Protein AF-A0A7G6RNU1-F1 (afdb_monomer)

Secondary structure (DSSP, 8-state):
---B--HHHHHHHHHHHHHHHTT--THHHHHHHHHHHEETTEEPTT--HHHHHHHHHHHHHHHT-HHHHHHHHHHHHHHHHHHHSS--SS-HHHHHHHHHHHHHHHHHHHSBPPPHHHIIIIITHHHHHHHSTT-STT-THHHHHHHTT--HHHHHHTS--SBTTB-----HHHHHHHHHHHHHHHTSHHHHHHHHHHHHHHHHHTT--HHHHHHHHHHHHHHHHHHHHHHHS--HHHHHHH-EEEE--TTS--EEE--SSS-EEEEEEESS-EEE--SS--EEEEEESS-EEE--SSS-EEEEEESS-EEE-S-----SS-------S--TTB----

Nearest PDB structures (foldseek):
  1go7-assembly1_P-2  TM=8.826E-01  e=9.638E-02  Dickeya chrysanthemi
  1h71-assembly1_P  TM=8.892E-01  e=4.083E-01  Pseudomonas sp. 'TAC II 18'
  3vi1-assembly2_B  TM=8.883E-01  e=8.404E-01  Pseudomonas aeruginosa

pLDDT: mean 85.74, std 14.26, range [37.41, 98.75]

Solvent-accessible surface area (backbone atoms only — not comparable to full-atom values): 17535 Å² total; per-residue (Å²): 110,72,28,68,59,49,76,69,52,48,52,52,38,53,51,33,45,53,40,24,76,74,74,43,59,48,24,50,35,34,51,48,51,49,61,71,47,30,58,97,86,39,60,35,87,45,44,55,62,48,43,54,52,47,43,57,46,51,22,29,40,50,65,68,38,65,68,66,23,50,33,47,51,41,23,35,51,45,29,40,28,36,51,66,75,42,80,76,89,68,55,68,65,61,44,44,44,50,26,48,48,42,52,49,52,48,29,70,73,67,40,36,59,73,51,60,68,50,42,54,66,60,24,48,35,43,43,20,52,74,71,42,79,60,40,57,50,47,36,59,57,40,62,54,32,16,70,54,49,44,41,62,57,26,38,53,40,28,41,42,36,89,42,98,87,45,50,70,71,39,64,63,52,42,42,48,50,49,50,53,18,48,26,66,36,51,77,29,71,70,44,49,54,49,49,54,50,49,52,50,52,53,36,51,76,66,71,43,65,52,69,54,24,49,50,30,45,52,48,53,52,50,44,49,28,49,28,38,28,66,77,70,72,41,45,54,73,61,46,74,73,61,36,46,83,48,73,41,25,49,67,40,64,33,81,46,76,50,58,66,86,50,29,37,37,36,38,27,27,21,32,54,20,36,38,36,40,19,48,27,50,20,34,40,33,35,32,39,32,50,22,41,39,29,32,20,23,73,68,38,41,43,35,44,50,53,62,75,54,46,80,41,60,49,63,86,66,64,97,69,94,78,57,80,82,61,79,82,65,87,69,84,51,62,55,74,78,123

Sequence (338 aa):
MAYQFTGSELSALQNAYNNAVAGGSWATVYSTISASISTNGQPEAGVDQAVLSWVNGAQQVNAGVGDFSHFIRQYSTAQYVLRFGEASQTSLQVVSDAVARRVADDILSTGELPSLAVIGSRDAGETIALYFNNDKGGWSGNSLFMFLGDDSFFRDSILHTTDANDPAAGDPYDFWTFVGSSMYALGGIEDLIDLAKQVYQTMAANGVGVLGTFTTVFKAMWDSDAMLHQAYGLYTPSILSSYQLDLGTQNHNDEINLDNDHQWLSSGGKGDDTIIGGSRGDIVDGGLGTDVLQGGGETDVVVGNAGDDVLVGGRLININRNTSIDMTTNHAEWNDGA

Radius of gyration: 22.87 Å; Cα contacts (8 Å, |Δi|>4): 643; chains: 1; bounding box: 53×38×71 Å

Organism: Rhizobium leguminosarum bv. viciae (NCBI:txid387)

Foldseek 3Di:
DFDFADPVLLVCLVVQLVCVVVVDQLLSNLVSVLVRQDDPLAGDPRDDNLLSVVSVLLSCLSVCHDLSVLLQVQLLQLLLCQAPVDGDPDDVNVLSSQLSNFQSVVCSVPSGRDDPVCSVVPRNCSCCVVRVVNQLLSGPCCPVVLLSLDNPSVQCRQQVDPDPPPLEDDQNQSVLSNQVSSCRSQVHPVSVVVVVVVSLVVCVVRVNPSVSSVVSVVSSQVSNQVHCCNQQVDGPVCDRVAADEDEAHQDEAEEAADEQPGAYEYENHAYAYEHAAYAEAHEAHDTHEAYEYERAHDHYQHEDHDDNYHYQYYHDDDPPPDDDRPPPDPCPRYDPPD

InterPro domains:
  IPR001343 RTX calcium-binding nonapeptide repeat [PF00353] (285-315)
  IPR011049 Serralysin-like metalloprotease, C-terminal [G3DSA:2.150.10.10] (171-336)
  IPR011049 Serralysin-like metalloprotease, C-terminal [SSF51120] (247-326)

Structure (mmCIF, N/CA/C/O backbone):
data_AF-A0A7G6RNU1-F1
#
_entry.id   AF-A0A7G6RNU1-F1
#
loop_
_atom_site.group_PDB
_atom_site.id
_atom_site.type_symbol
_atom_site.label_atom_id
_atom_site.label_alt_id
_atom_site.label_comp_id
_atom_site.label_asym_id
_atom_site.label_entity_id
_atom_site.label_seq_id
_atom_site.pdbx_PDB_ins_code
_atom_site.Cartn_x
_atom_site.Cartn_y
_atom_site.Cartn_z
_atom_site.occupancy
_atom_site.B_iso_or_equiv
_atom_site.auth_seq_id
_atom_site.auth_comp_id
_atom_site.auth_asym_id
_atom_site.auth_atom_id
_atom_site.pdbx_PDB_model_num
ATOM 1 N N . MET A 1 1 ? -11.709 -17.049 21.816 1.00 66.56 1 MET A N 1
ATOM 2 C CA . MET A 1 1 ? -13.071 -16.541 21.547 1.00 66.56 1 MET A CA 1
ATOM 3 C C . MET A 1 1 ? -12.934 -15.055 21.303 1.00 66.56 1 MET A C 1
ATOM 5 O O . MET A 1 1 ? -12.145 -14.450 22.020 1.00 66.56 1 MET A O 1
ATOM 9 N N . ALA A 1 2 ? -13.603 -14.521 20.280 1.00 87.31 2 ALA A N 1
ATOM 10 C CA . ALA A 1 2 ? -13.569 -13.092 19.981 1.00 87.31 2 ALA A CA 1
ATOM 11 C C . ALA A 1 2 ? -14.182 -12.290 21.137 1.00 87.31 2 ALA A C 1
ATOM 13 O O . ALA A 1 2 ? -15.105 -12.776 21.801 1.00 87.31 2 ALA A O 1
ATOM 14 N N . TYR A 1 3 ? -13.645 -11.099 21.391 1.00 96.56 3 TYR A N 1
ATOM 15 C CA . TYR A 1 3 ? -14.177 -10.181 22.391 1.00 96.56 3 TYR A CA 1
ATOM 16 C C . TYR A 1 3 ? -15.619 -9.779 22.049 1.00 96.56 3 TYR A C 1
ATOM 18 O O . TYR A 1 3 ? -15.933 -9.481 20.896 1.00 96.56 3 TYR A O 1
ATOM 26 N N . GLN A 1 4 ? -16.478 -9.780 23.067 1.00 97.56 4 GLN A N 1
ATOM 27 C CA . GLN A 1 4 ? -17.902 -9.467 22.967 1.00 97.56 4 GLN A CA 1
ATOM 28 C C . GLN A 1 4 ? -18.177 -8.173 23.716 1.00 97.56 4 GLN A C 1
ATOM 30 O O . GLN A 1 4 ? -17.900 -8.088 24.914 1.00 97.56 4 GLN A O 1
ATOM 35 N N . PHE A 1 5 ? -18.759 -7.198 23.031 1.00 98.19 5 PHE A N 1
ATOM 36 C CA . PHE A 1 5 ? -19.118 -5.931 23.645 1.00 98.19 5 PHE A CA 1
ATOM 37 C C . PHE A 1 5 ? -20.352 -6.101 24.533 1.00 98.19 5 PHE A C 1
ATOM 39 O O . PHE A 1 5 ? -21.373 -6.680 24.151 1.00 98.19 5 PHE A O 1
ATOM 46 N N . THR A 1 6 ? -20.283 -5.555 25.739 1.00 98.25 6 THR A N 1
ATOM 47 C CA . THR A 1 6 ? -21.426 -5.463 26.645 1.00 98.25 6 THR A CA 1
ATOM 48 C C . THR A 1 6 ? -22.465 -4.471 26.116 1.00 98.25 6 THR A C 1
ATOM 50 O O . THR A 1 6 ? -22.164 -3.559 25.345 1.00 98.25 6 THR A O 1
ATOM 53 N N . GLY A 1 7 ? -23.708 -4.572 26.599 1.00 98.25 7 GLY A N 1
ATOM 54 C CA . GLY A 1 7 ? -24.762 -3.620 26.225 1.00 98.25 7 GLY A CA 1
ATOM 55 C C . GLY A 1 7 ? -24.420 -2.158 26.559 1.00 98.25 7 GLY A C 1
ATOM 56 O O . GLY A 1 7 ? -24.823 -1.249 25.833 1.00 98.25 7 GLY A O 1
ATOM 57 N N . SER A 1 8 ? -23.647 -1.918 27.625 1.00 98.38 8 SER A N 1
ATOM 58 C CA . SER A 1 8 ? -23.142 -0.584 27.969 1.00 98.38 8 SER A CA 1
ATOM 59 C C . SER A 1 8 ? -22.093 -0.077 26.985 1.00 98.38 8 SER A C 1
ATOM 61 O O . SER A 1 8 ? -22.137 1.094 26.614 1.00 98.38 8 SER A O 1
ATOM 63 N N . GLU A 1 9 ? -21.183 -0.940 26.536 1.00 98.56 9 GLU A N 1
ATOM 64 C CA . GLU A 1 9 ? -20.136 -0.564 25.582 1.00 98.56 9 GLU A CA 1
ATOM 65 C C . GLU A 1 9 ? -20.720 -0.318 24.192 1.00 98.56 9 GLU A C 1
ATOM 67 O O . GLU A 1 9 ? -20.414 0.702 23.581 1.00 98.56 9 GLU A O 1
ATOM 72 N N . LEU A 1 10 ? -21.660 -1.156 23.739 1.00 98.75 10 LEU A N 1
ATOM 73 C CA . LEU A 1 10 ? -22.400 -0.921 22.495 1.00 98.75 10 LEU A CA 1
ATOM 74 C C . LEU A 1 10 ? -23.191 0.390 22.541 1.00 98.75 10 LEU A C 1
ATOM 76 O O . LEU A 1 10 ? -23.212 1.138 21.568 1.00 98.75 10 LEU A O 1
ATOM 80 N N . SER A 1 11 ? -23.800 0.718 23.685 1.00 98.69 11 SER A N 1
ATOM 81 C CA . SER A 1 11 ? -24.499 1.999 23.855 1.00 98.69 11 SER A CA 1
ATOM 82 C C . SER A 1 11 ? -23.537 3.191 23.794 1.00 98.69 11 SER A C 1
ATOM 84 O O . SER A 1 11 ? -23.863 4.220 23.200 1.00 98.69 11 SER A O 1
ATOM 86 N N . ALA A 1 12 ? -22.346 3.071 24.389 1.00 98.69 12 ALA A N 1
ATOM 87 C CA . ALA A 1 12 ? -21.311 4.099 24.314 1.00 98.69 12 ALA A CA 1
ATOM 88 C C . ALA A 1 12 ? -20.805 4.280 22.874 1.00 98.69 12 ALA A C 1
ATOM 90 O O . ALA A 1 12 ? -20.748 5.412 22.387 1.00 98.69 12 ALA A O 1
ATOM 91 N N . LEU A 1 13 ? -20.532 3.176 22.173 1.00 98.75 13 LEU A N 1
ATOM 92 C CA . LEU A 1 13 ? -20.125 3.182 20.771 1.00 98.75 13 LEU A CA 1
ATOM 93 C C . LEU A 1 13 ? -21.197 3.808 19.875 1.00 98.75 13 LEU A C 1
ATOM 95 O O . LEU A 1 13 ? -20.881 4.676 19.067 1.00 98.75 13 LEU A O 1
ATOM 99 N N . GLN A 1 14 ? -22.470 3.452 20.063 1.00 98.75 14 GLN A N 1
ATOM 100 C CA . GLN A 1 14 ? -23.580 4.026 19.300 1.00 98.75 14 GLN A CA 1
ATOM 101 C C . GLN A 1 14 ? -23.690 5.543 19.505 1.00 98.75 14 GLN A C 1
ATOM 103 O O . GLN A 1 14 ? -23.971 6.283 18.561 1.00 98.75 14 GLN A O 1
ATOM 108 N N . ASN A 1 15 ? -23.451 6.033 20.723 1.00 98.62 15 ASN A N 1
ATOM 109 C CA . ASN A 1 15 ? -23.444 7.468 21.001 1.00 98.62 15 ASN A CA 1
ATOM 110 C C . ASN A 1 15 ? -22.274 8.179 20.308 1.00 98.62 15 ASN A C 1
ATOM 112 O O . ASN A 1 15 ? -22.482 9.238 19.710 1.00 98.62 15 ASN A O 1
ATOM 116 N N . ALA A 1 16 ? -21.070 7.601 20.353 1.00 98.69 16 ALA A N 1
ATOM 117 C CA . ALA A 1 16 ? -19.903 8.132 19.650 1.00 98.69 16 ALA A C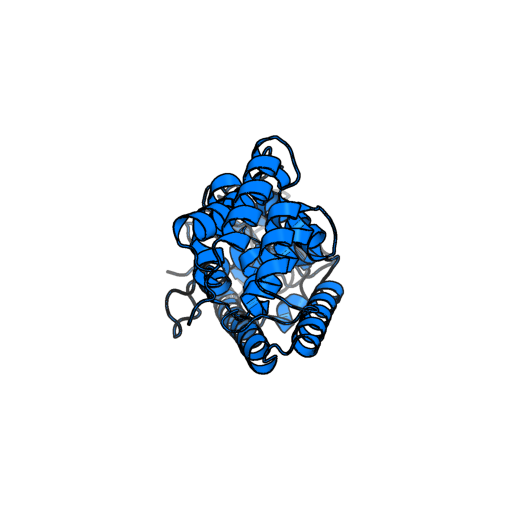A 1
ATOM 118 C C . ALA A 1 16 ? -20.126 8.153 18.129 1.00 98.69 16 ALA A C 1
ATOM 120 O O . ALA A 1 16 ? -19.873 9.169 17.484 1.00 98.69 16 ALA A O 1
ATOM 121 N N . TYR A 1 17 ? -20.687 7.075 17.577 1.00 98.69 17 TYR A N 1
ATOM 122 C CA . TYR A 1 17 ? -21.073 6.965 16.173 1.00 98.69 17 TYR A CA 1
ATOM 123 C C . TYR A 1 17 ? -22.058 8.066 15.766 1.00 98.69 17 TYR A C 1
ATOM 125 O O . TYR A 1 17 ? -21.815 8.811 14.819 1.00 98.69 17 TYR A O 1
ATOM 133 N N . ASN A 1 18 ? -23.150 8.229 16.520 1.00 98.62 18 ASN A N 1
ATOM 134 C CA . ASN A 1 18 ? -24.167 9.244 16.236 1.00 98.62 18 ASN A CA 1
ATOM 135 C C . ASN A 1 18 ? -23.588 10.665 16.298 1.00 98.62 18 ASN A C 1
ATOM 137 O O . ASN A 1 18 ? -23.965 11.522 15.499 1.00 98.62 18 ASN A O 1
ATOM 141 N N . ASN A 1 19 ? -22.664 10.919 17.229 1.00 98.44 19 ASN A N 1
ATOM 142 C CA . ASN A 1 19 ? -21.959 12.193 17.314 1.00 98.44 19 ASN A CA 1
ATOM 143 C C . ASN A 1 19 ? -21.075 12.435 16.081 1.00 98.44 19 ASN A C 1
ATOM 145 O O . ASN A 1 19 ? -21.133 13.520 15.506 1.00 98.44 19 ASN A O 1
ATOM 149 N N . ALA A 1 20 ? -20.317 11.428 15.641 1.00 98.19 20 ALA A N 1
ATOM 150 C CA . ALA A 1 20 ? -19.457 11.524 14.464 1.00 98.19 20 ALA A CA 1
ATOM 151 C C . ALA A 1 20 ? -20.262 11.766 13.175 1.00 98.19 20 ALA A C 1
ATOM 153 O O . ALA A 1 20 ? -19.942 12.663 12.396 1.00 98.19 20 ALA A O 1
ATOM 154 N N . VAL A 1 21 ? -21.387 11.064 12.996 1.00 97.94 21 VAL A N 1
ATOM 155 C CA . VAL A 1 21 ? -22.325 11.303 11.881 1.00 97.94 21 VAL A CA 1
ATOM 156 C C . VAL A 1 21 ? -22.889 12.729 11.899 1.00 97.94 21 VAL A C 1
ATOM 158 O O . VAL A 1 21 ? -23.116 13.314 10.841 1.00 97.94 21 VAL A O 1
ATOM 161 N N . ALA A 1 22 ? -23.070 13.325 13.080 1.00 97.75 22 ALA A N 1
ATOM 162 C CA . ALA A 1 22 ? -23.522 14.707 13.241 1.00 97.75 22 ALA A CA 1
ATOM 163 C C . ALA A 1 22 ? -22.409 15.766 13.062 1.00 97.75 22 ALA A C 1
ATOM 165 O O . ALA A 1 22 ? -22.633 16.940 13.364 1.00 97.75 22 ALA A O 1
ATOM 166 N N . GLY A 1 23 ? -21.223 15.380 12.577 1.00 95.44 23 GLY A N 1
ATOM 167 C CA . GLY A 1 23 ? -20.076 16.271 12.360 1.00 95.44 23 GLY A CA 1
ATOM 168 C C . GLY A 1 23 ? -19.044 16.268 13.492 1.00 95.44 23 GLY A C 1
ATOM 169 O O . GLY A 1 23 ? -18.140 17.102 13.499 1.00 95.44 23 GLY A O 1
ATOM 170 N N . GLY A 1 24 ? -19.174 15.357 14.458 1.00 95.38 24 GLY A N 1
ATOM 171 C CA . GLY A 1 24 ? -18.142 15.072 15.450 1.00 95.38 24 GLY A CA 1
ATOM 172 C C . GLY A 1 24 ? -16.943 14.315 14.870 1.00 95.38 24 GLY A C 1
ATOM 173 O O . GLY A 1 24 ? -16.943 13.883 13.721 1.00 95.38 24 GLY A O 1
ATOM 174 N N . SER A 1 25 ? -15.902 14.130 15.685 1.00 95.81 25 SER A N 1
ATOM 175 C CA . SER A 1 25 ? -14.688 13.424 15.258 1.00 95.81 25 SER A CA 1
ATOM 176 C C . SER A 1 25 ? -14.874 11.906 15.265 1.00 95.81 25 SER A C 1
ATOM 178 O O . SER A 1 25 ? -15.203 11.325 16.303 1.00 95.81 25 SER A O 1
ATOM 180 N N . TRP A 1 26 ? -14.545 11.260 14.146 1.00 97.62 26 TRP A N 1
ATOM 181 C CA . TRP A 1 26 ? -14.470 9.801 14.030 1.00 97.62 26 TRP A CA 1
ATOM 182 C C . TRP A 1 26 ? -13.330 9.187 14.861 1.00 97.62 26 TRP A C 1
ATOM 184 O O . TRP A 1 26 ? -13.412 8.024 15.249 1.00 97.62 26 TRP A O 1
ATOM 194 N N . ALA A 1 27 ? -12.332 9.972 15.284 1.00 97.31 27 ALA A N 1
ATOM 195 C CA . ALA A 1 27 ? -11.338 9.507 16.256 1.00 97.31 27 ALA A CA 1
ATOM 196 C C . ALA A 1 27 ? -11.973 9.146 17.614 1.00 97.31 27 ALA A C 1
ATOM 198 O O . ALA A 1 27 ? -11.474 8.263 18.310 1.00 97.31 27 ALA A O 1
ATOM 199 N N . THR A 1 28 ? -13.095 9.780 17.980 1.00 97.88 28 THR A N 1
ATOM 200 C CA . THR A 1 28 ? -13.846 9.457 19.207 1.00 97.88 28 THR A CA 1
ATOM 201 C C . THR A 1 28 ? -14.487 8.071 19.138 1.00 97.88 28 THR A C 1
ATOM 203 O O . THR A 1 28 ? -14.650 7.410 20.161 1.00 97.88 28 THR A O 1
ATOM 206 N N . VAL A 1 29 ? -14.839 7.604 17.937 1.00 98.62 29 VAL A N 1
ATOM 207 C CA . VAL A 1 29 ? -15.362 6.247 17.731 1.00 98.62 29 VAL A CA 1
ATOM 208 C C . VAL A 1 29 ? -14.278 5.231 18.082 1.00 98.62 29 VAL A C 1
ATOM 210 O O . VAL A 1 29 ? -14.503 4.366 18.925 1.00 98.62 29 VAL A O 1
ATOM 213 N N . TYR A 1 30 ? -13.067 5.400 17.544 1.00 98.06 30 TYR A N 1
ATOM 214 C CA . TYR A 1 30 ? -11.946 4.522 17.878 1.00 98.06 30 TYR A CA 1
ATOM 215 C C . TYR A 1 30 ? -11.506 4.613 19.335 1.00 98.06 30 TYR A C 1
ATOM 217 O O . TYR A 1 30 ? -11.231 3.578 19.934 1.00 98.06 30 TYR A O 1
ATOM 225 N N . SER A 1 31 ? -11.474 5.806 19.935 1.00 97.44 31 SER A N 1
ATOM 226 C CA . SER A 1 31 ? -11.126 5.916 21.356 1.00 97.44 31 SER A CA 1
ATOM 227 C C . SER A 1 31 ? -12.167 5.241 22.255 1.00 97.44 31 SER A C 1
ATOM 229 O O . SER A 1 31 ? -11.801 4.654 23.270 1.00 97.44 31 SER A O 1
ATOM 231 N N . THR A 1 32 ? -13.445 5.255 21.857 1.00 98.50 32 THR A N 1
ATOM 232 C CA . THR A 1 32 ? -14.517 4.519 22.545 1.00 98.50 32 THR A CA 1
ATOM 233 C C . THR A 1 32 ? -14.317 3.011 22.420 1.00 98.50 32 THR A C 1
ATOM 235 O O . THR A 1 32 ? -14.396 2.315 23.426 1.00 98.50 32 THR A O 1
ATOM 238 N N . ILE A 1 33 ? -13.989 2.511 21.222 1.00 98.38 33 ILE A N 1
ATOM 239 C CA . ILE A 1 33 ? -13.662 1.092 21.004 1.00 98.38 33 ILE A CA 1
ATOM 240 C C . ILE A 1 33 ? -12.453 0.695 21.858 1.00 98.38 33 ILE A C 1
ATOM 242 O O . ILE A 1 33 ? -12.543 -0.252 22.634 1.00 98.38 33 ILE A O 1
ATOM 246 N N . SER A 1 34 ? -11.349 1.441 21.758 1.00 97.31 34 SER A N 1
ATOM 247 C CA . SER A 1 34 ? -10.094 1.187 22.479 1.00 97.31 34 SER A CA 1
ATOM 248 C C . SER A 1 34 ? -10.296 1.134 23.997 1.00 97.31 34 SER A C 1
ATOM 250 O O . SER A 1 34 ? -9.749 0.254 24.663 1.00 97.31 34 SER A O 1
ATOM 252 N N . ALA A 1 35 ? -11.145 2.014 24.540 1.00 97.62 35 ALA A N 1
ATOM 253 C CA . ALA A 1 35 ? -11.491 2.033 25.959 1.00 97.62 35 ALA A CA 1
ATOM 254 C C . ALA A 1 35 ? -12.296 0.806 26.425 1.00 97.62 35 ALA A C 1
ATOM 256 O O . ALA A 1 35 ? -12.253 0.485 27.609 1.00 97.62 35 ALA A O 1
ATOM 257 N N . SER A 1 36 ? -13.026 0.129 25.533 1.00 97.94 36 SER A N 1
ATOM 258 C CA . SER A 1 36 ? -13.708 -1.138 25.844 1.00 97.94 36 SER A CA 1
ATOM 259 C C . SER A 1 36 ? -12.756 -2.330 25.782 1.00 97.94 36 SER A C 1
ATOM 261 O O . SER A 1 36 ? -12.820 -3.229 26.614 1.00 97.94 36 SER A O 1
ATOM 263 N N . ILE A 1 37 ? -11.857 -2.340 24.797 1.00 97.25 37 ILE A N 1
ATOM 264 C CA . ILE A 1 37 ? -11.024 -3.510 24.491 1.00 97.25 37 ILE A CA 1
ATOM 265 C C . ILE A 1 37 ? -9.650 -3.484 25.172 1.00 97.25 37 ILE A C 1
ATOM 267 O O . ILE A 1 37 ? -8.826 -4.365 24.915 1.00 97.25 37 ILE A O 1
ATOM 271 N N . SER A 1 38 ? -9.367 -2.483 26.009 1.00 96.00 38 SER A N 1
ATOM 272 C CA . SER A 1 38 ? -8.090 -2.389 26.713 1.00 96.00 38 SER A CA 1
ATOM 273 C C . SER A 1 38 ? -8.173 -1.723 28.086 1.00 96.00 38 SER A C 1
ATOM 275 O O . SER A 1 38 ? -8.938 -0.786 28.306 1.00 96.00 38 SER A O 1
ATOM 277 N N . THR A 1 39 ? -7.283 -2.149 28.984 1.00 94.31 39 THR A N 1
ATOM 278 C CA . THR A 1 39 ? -7.032 -1.522 30.286 1.00 94.31 39 THR A CA 1
ATOM 279 C C . THR A 1 39 ? -5.541 -1.230 30.428 1.00 94.31 39 THR A C 1
ATOM 281 O O . THR A 1 39 ? -4.702 -2.116 30.285 1.00 94.31 39 THR A O 1
ATOM 284 N N . ASN A 1 40 ? -5.182 0.024 30.729 1.00 87.69 40 ASN A N 1
ATOM 285 C CA . ASN A 1 40 ? -3.785 0.484 30.831 1.00 87.69 40 ASN A CA 1
ATOM 286 C C . ASN A 1 40 ? -2.933 0.147 29.586 1.00 87.69 40 ASN A C 1
ATOM 288 O O . ASN A 1 40 ? -1.751 -0.176 29.701 1.00 87.69 40 ASN A O 1
ATOM 292 N N . GLY A 1 41 ? -3.548 0.193 28.399 1.00 82.38 41 GLY A N 1
ATOM 293 C CA . GLY A 1 41 ? -2.899 -0.133 27.125 1.00 82.38 41 GLY A CA 1
ATOM 294 C C . GLY A 1 41 ? -2.704 -1.630 26.867 1.00 82.38 41 GLY A C 1
ATOM 295 O O . GLY A 1 41 ? -2.136 -1.986 25.840 1.00 82.38 41 GLY A O 1
ATOM 296 N N . GLN A 1 42 ? -3.168 -2.499 27.768 1.00 87.38 42 GLN A N 1
ATOM 297 C CA . GLN A 1 42 ? -3.138 -3.949 27.598 1.00 87.38 42 GLN A CA 1
ATOM 298 C C . GLN A 1 42 ? -4.506 -4.464 27.131 1.00 87.38 42 GLN A C 1
ATOM 300 O O . GLN A 1 42 ? -5.525 -3.942 27.585 1.00 87.38 42 GLN A O 1
ATOM 305 N N . PRO A 1 43 ? -4.545 -5.471 26.246 1.00 92.31 43 PRO A N 1
ATOM 306 C CA . PRO A 1 43 ? -5.773 -5.983 25.660 1.00 92.31 43 PRO A CA 1
ATOM 307 C C . PRO A 1 43 ? -6.591 -6.730 26.711 1.00 92.31 43 PRO A C 1
ATOM 309 O O . PRO A 1 43 ? -6.052 -7.477 27.532 1.00 92.31 43 PRO A O 1
ATOM 312 N N . GLU A 1 44 ? -7.905 -6.545 26.665 1.00 95.12 44 GLU A N 1
ATOM 313 C CA . GLU A 1 44 ? -8.838 -7.340 27.459 1.00 95.12 44 GLU A CA 1
ATOM 314 C C . GLU A 1 44 ? -8.851 -8.810 27.009 1.00 95.12 44 GLU A C 1
ATOM 316 O O . GLU A 1 44 ? -8.402 -9.180 25.919 1.00 95.12 44 GLU A O 1
ATOM 321 N N . ALA A 1 45 ? -9.398 -9.691 27.848 1.00 92.94 45 ALA A N 1
ATOM 322 C CA . ALA A 1 45 ? -9.505 -11.106 27.509 1.00 92.94 45 ALA A CA 1
ATOM 323 C C . ALA A 1 45 ? -10.314 -11.318 26.212 1.00 92.94 45 ALA A C 1
ATOM 325 O O . ALA A 1 45 ? -11.470 -10.912 26.111 1.00 92.94 45 ALA A O 1
ATOM 326 N N . GLY A 1 46 ? -9.719 -12.007 25.232 1.00 91.31 46 GLY A N 1
ATOM 327 C CA . GLY A 1 46 ? -10.343 -12.252 23.924 1.00 91.31 46 GLY A CA 1
ATOM 328 C C . GLY A 1 46 ? -10.068 -11.175 22.870 1.00 91.31 46 GLY A C 1
ATOM 329 O O . GLY A 1 46 ? -10.545 -11.311 21.743 1.00 91.31 46 GLY A O 1
ATOM 330 N N . VAL A 1 47 ? -9.287 -10.145 23.207 1.00 94.50 47 VAL A N 1
ATOM 331 C CA . VAL A 1 47 ? -8.803 -9.124 22.271 1.00 94.50 47 VAL A CA 1
ATOM 332 C C . VAL A 1 47 ? -7.426 -9.529 21.756 1.00 94.50 47 VAL A C 1
ATOM 334 O O . VAL A 1 47 ? -6.510 -9.798 22.533 1.00 94.50 47 VAL A O 1
ATOM 337 N N . ASP A 1 48 ? -7.277 -9.573 20.436 1.00 91.12 48 ASP A N 1
ATOM 338 C CA . ASP A 1 48 ? -5.973 -9.753 19.805 1.00 91.12 48 ASP A CA 1
ATOM 339 C C . ASP A 1 48 ? -5.156 -8.451 19.906 1.00 91.12 48 ASP A C 1
ATOM 341 O O . ASP A 1 48 ? -5.652 -7.362 19.599 1.00 91.12 48 ASP A O 1
ATOM 345 N N . GLN A 1 49 ? -3.894 -8.549 20.329 1.00 87.88 49 GLN A N 1
ATOM 346 C CA . GLN A 1 49 ? -3.001 -7.396 20.469 1.00 87.88 49 GLN A CA 1
ATOM 347 C C . GLN A 1 49 ? -2.766 -6.661 19.137 1.00 87.88 49 GLN A C 1
ATOM 349 O O . GLN A 1 49 ? -2.606 -5.436 19.135 1.00 87.88 49 GLN A O 1
ATOM 354 N N . ALA A 1 50 ? -2.748 -7.370 18.007 1.00 88.31 50 ALA A N 1
ATOM 355 C CA . ALA A 1 50 ? -2.623 -6.767 16.684 1.00 88.31 50 ALA A CA 1
ATOM 356 C C . ALA A 1 50 ? -3.864 -5.929 16.344 1.00 88.31 50 ALA A C 1
ATOM 358 O O . ALA A 1 50 ? -3.733 -4.816 15.837 1.00 88.31 50 ALA A O 1
ATOM 359 N N . VAL A 1 51 ? -5.059 -6.401 16.716 1.00 93.38 51 VAL A N 1
ATOM 360 C CA . VAL A 1 51 ? -6.314 -5.650 16.540 1.00 93.38 51 VAL A CA 1
ATOM 361 C C . VAL A 1 51 ? -6.334 -4.400 17.421 1.00 93.38 51 VAL A C 1
ATOM 363 O O . VAL A 1 51 ? -6.651 -3.318 16.929 1.00 93.38 51 VAL A O 1
ATOM 366 N N . LEU A 1 52 ? -5.925 -4.497 18.692 1.00 92.69 52 LEU A N 1
ATOM 367 C CA . LEU A 1 52 ? -5.793 -3.320 19.564 1.00 92.69 52 LEU A CA 1
ATOM 368 C C . LEU A 1 52 ? -4.797 -2.297 18.992 1.00 92.69 52 LEU A C 1
ATOM 370 O O . LEU A 1 52 ? -5.078 -1.098 18.955 1.00 92.69 52 LEU A O 1
ATOM 374 N N . SER A 1 53 ? -3.641 -2.768 18.519 1.00 89.62 53 SER A N 1
ATOM 375 C CA . SER A 1 53 ? -2.620 -1.918 17.891 1.00 89.62 53 SER A CA 1
ATOM 376 C C . SER A 1 53 ? -3.169 -1.209 16.654 1.00 89.62 53 SER A C 1
ATOM 378 O O . SER A 1 53 ? -2.969 -0.003 16.498 1.00 89.62 53 SER A O 1
ATOM 380 N N . TRP A 1 54 ? -3.922 -1.929 15.819 1.00 93.06 54 TRP A N 1
ATOM 381 C CA . TRP A 1 54 ? -4.581 -1.363 14.648 1.00 93.06 54 TRP A CA 1
ATOM 382 C C . TRP A 1 54 ? -5.603 -0.287 15.031 1.00 93.06 54 TRP A C 1
ATOM 384 O O . TRP A 1 54 ? -5.536 0.816 14.495 1.00 93.06 54 TRP A O 1
ATOM 394 N N . VAL A 1 55 ? -6.487 -0.547 16.005 1.00 95.50 55 VAL A N 1
ATOM 395 C CA . VAL A 1 55 ? -7.495 0.423 16.486 1.00 95.50 55 VAL A CA 1
ATOM 396 C C . VAL A 1 55 ? -6.830 1.710 16.985 1.00 95.50 55 VAL A C 1
ATOM 398 O O . VAL A 1 55 ? -7.259 2.812 16.639 1.00 95.50 55 VAL A O 1
ATOM 401 N N . ASN A 1 56 ? -5.742 1.590 17.747 1.00 91.81 56 ASN A N 1
ATOM 402 C CA . ASN A 1 56 ? -4.994 2.741 18.258 1.00 91.81 56 ASN A CA 1
ATOM 403 C C . ASN A 1 56 ? -4.280 3.524 17.143 1.00 91.81 56 ASN A C 1
ATOM 405 O O . ASN A 1 56 ? -4.193 4.754 17.204 1.00 91.81 56 ASN A O 1
ATOM 409 N N . GLY A 1 57 ? -3.771 2.836 16.118 1.00 90.75 57 GLY A N 1
ATOM 410 C CA . GLY A 1 57 ? -3.231 3.469 14.914 1.00 90.75 57 GLY A CA 1
ATOM 411 C C . GLY A 1 57 ? -4.320 4.199 14.125 1.00 90.75 57 GLY A C 1
ATOM 412 O O . GLY A 1 57 ? -4.174 5.377 13.806 1.00 90.75 57 GLY A O 1
ATOM 413 N N . ALA A 1 58 ? -5.457 3.546 13.890 1.00 94.12 58 ALA A N 1
ATOM 414 C CA . ALA A 1 58 ? -6.593 4.111 13.168 1.00 94.12 58 ALA A CA 1
ATOM 415 C C . ALA A 1 58 ? -7.170 5.353 13.868 1.00 94.12 58 ALA A C 1
ATOM 417 O O . ALA A 1 58 ? -7.502 6.335 13.199 1.00 94.12 58 ALA A O 1
ATOM 418 N N . GLN A 1 59 ? -7.198 5.365 15.207 1.00 95.44 59 GLN A N 1
ATOM 419 C CA . GLN A 1 59 ? -7.542 6.547 16.000 1.00 95.44 59 GLN A CA 1
ATOM 420 C C . GLN A 1 59 ? -6.625 7.736 15.681 1.00 95.44 59 GLN A C 1
ATOM 422 O O . GLN A 1 59 ? -7.109 8.844 15.447 1.00 95.44 59 GLN A O 1
ATOM 427 N N . GLN A 1 60 ? -5.308 7.516 15.677 1.00 93.06 60 GLN A N 1
ATOM 428 C CA . GLN A 1 60 ? -4.308 8.549 15.388 1.00 93.06 60 GLN A CA 1
ATOM 429 C C . GLN A 1 60 ? -4.460 9.095 13.965 1.00 93.06 60 GLN A C 1
ATOM 431 O O . GLN A 1 60 ? -4.494 10.310 13.765 1.00 93.06 60 GLN A O 1
ATOM 436 N N . VAL A 1 61 ? -4.662 8.206 12.990 1.00 94.25 61 VAL A N 1
ATOM 437 C CA . VAL A 1 61 ? -4.901 8.563 11.582 1.00 94.25 61 VAL A CA 1
ATOM 438 C C . VAL A 1 61 ? -6.169 9.397 11.428 1.00 94.25 61 VAL A C 1
ATOM 440 O O . VAL A 1 61 ? -6.149 10.423 10.743 1.00 94.25 61 VAL A O 1
ATOM 443 N N . ASN A 1 62 ? -7.258 9.008 12.097 1.00 95.44 62 ASN A N 1
ATOM 444 C CA . ASN A 1 62 ? -8.512 9.765 12.120 1.00 95.44 62 ASN A CA 1
ATOM 445 C C . ASN A 1 62 ? -8.356 11.140 12.777 1.00 95.44 62 ASN A C 1
ATOM 447 O O . ASN A 1 62 ? -8.960 12.105 12.318 1.00 95.44 62 ASN A O 1
ATOM 451 N N . ALA A 1 63 ? -7.538 11.242 13.824 1.00 96.12 63 ALA A N 1
ATOM 452 C CA . ALA A 1 63 ? -7.227 12.505 14.485 1.00 96.12 63 ALA A CA 1
ATOM 453 C C . ALA A 1 63 ? -6.206 13.364 13.713 1.00 96.12 63 ALA A C 1
ATOM 455 O O . ALA A 1 63 ? -6.010 14.526 14.064 1.00 96.12 63 ALA A O 1
ATOM 456 N N . GLY A 1 64 ? -5.564 12.820 12.674 1.00 95.00 64 GLY A N 1
ATOM 457 C CA . GLY A 1 64 ? -4.545 13.521 11.895 1.00 95.00 64 GLY A CA 1
ATOM 458 C C . GLY A 1 64 ? -3.227 13.718 12.648 1.00 95.00 64 GLY A C 1
ATOM 459 O O . GLY A 1 64 ? -2.510 14.676 12.370 1.00 95.00 64 GLY A O 1
ATOM 460 N N . VAL A 1 65 ? -2.912 12.851 13.614 1.00 93.25 65 VAL A N 1
ATOM 461 C CA . VAL A 1 65 ? -1.743 12.986 14.499 1.00 93.25 65 VAL A CA 1
ATOM 462 C C . VAL A 1 65 ? -0.881 11.729 14.493 1.00 93.25 65 VAL A C 1
ATOM 464 O O . VAL A 1 65 ? -1.370 10.639 14.216 1.00 93.25 65 VAL A O 1
ATOM 467 N N . GLY A 1 66 ? 0.393 11.880 14.848 1.00 87.56 66 GLY A N 1
ATOM 468 C CA . GLY A 1 66 ? 1.328 10.766 15.005 1.00 87.56 66 GLY A CA 1
ATOM 469 C C . GLY A 1 66 ? 1.912 10.238 13.694 1.00 87.56 66 GLY A C 1
ATOM 470 O O . GLY A 1 66 ? 1.441 10.545 12.594 1.00 87.56 66 GLY A O 1
ATOM 471 N N . ASP A 1 67 ? 2.950 9.419 13.838 1.00 83.06 67 ASP A N 1
ATOM 472 C CA . ASP A 1 67 ? 3.793 8.959 12.730 1.00 83.06 67 ASP A CA 1
ATOM 473 C C . ASP A 1 67 ? 3.013 8.083 11.741 1.00 83.06 67 ASP A C 1
ATOM 475 O O . ASP A 1 67 ? 3.151 8.242 10.532 1.00 83.06 67 ASP A O 1
ATOM 479 N N . PHE A 1 68 ? 2.094 7.239 12.228 1.00 83.44 68 PHE A N 1
ATOM 480 C CA . PHE A 1 68 ? 1.220 6.438 11.363 1.00 83.44 68 PHE A CA 1
ATOM 481 C C . PHE A 1 68 ? 0.304 7.301 10.492 1.00 83.44 68 PHE A C 1
ATOM 483 O O . PHE A 1 68 ? 0.105 6.990 9.320 1.00 83.44 68 PHE A O 1
ATOM 490 N N . SER A 1 69 ? -0.235 8.400 11.036 1.00 92.00 69 SER A N 1
ATOM 491 C CA . SER A 1 69 ? -1.044 9.338 10.251 1.00 92.00 69 SER A CA 1
ATOM 492 C C . SER A 1 69 ? -0.207 10.005 9.167 1.00 92.00 69 SER A C 1
ATOM 494 O O . SER A 1 69 ? -0.670 10.126 8.034 1.00 92.00 69 SER A O 1
ATOM 496 N N . HIS A 1 70 ? 1.014 10.432 9.501 1.00 91.06 70 HIS A N 1
ATOM 497 C CA . HIS A 1 70 ? 1.928 11.019 8.525 1.00 91.06 70 HIS A CA 1
ATOM 498 C C . HIS A 1 70 ? 2.263 10.016 7.418 1.00 91.06 70 HIS A C 1
ATOM 500 O O . HIS A 1 70 ? 2.003 10.294 6.248 1.00 91.06 70 HIS A O 1
ATOM 506 N N . PHE A 1 71 ? 2.742 8.829 7.797 1.00 91.75 71 PHE A N 1
ATOM 507 C CA . PHE A 1 71 ? 3.109 7.767 6.870 1.00 91.75 71 PHE A CA 1
ATOM 508 C C . PHE A 1 71 ? 1.952 7.400 5.940 1.00 91.75 71 PHE A C 1
ATOM 510 O O . PHE A 1 71 ? 2.099 7.507 4.729 1.00 91.75 71 PHE A O 1
ATOM 517 N N . ILE A 1 72 ? 0.778 7.046 6.482 1.00 94.00 72 ILE A N 1
ATOM 518 C CA . ILE A 1 72 ? -0.384 6.633 5.678 1.00 94.00 72 ILE A CA 1
ATOM 519 C C . ILE A 1 72 ? -0.769 7.722 4.681 1.00 94.00 72 ILE A C 1
ATOM 521 O O . ILE A 1 72 ? -1.079 7.414 3.531 1.00 94.00 72 I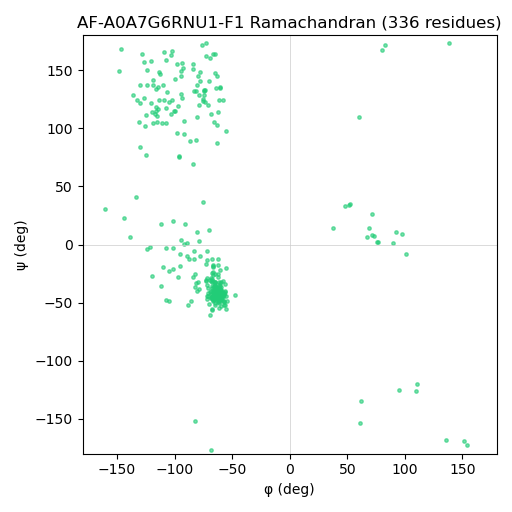LE A O 1
ATOM 525 N N . ARG A 1 73 ? -0.745 8.995 5.093 1.00 95.94 73 ARG A N 1
ATOM 526 C CA . ARG A 1 73 ? -1.159 10.096 4.220 1.00 95.94 73 ARG A CA 1
ATOM 527 C C . ARG A 1 73 ? -0.154 10.374 3.111 1.00 95.94 73 ARG A C 1
ATOM 529 O O . ARG A 1 73 ? -0.576 10.530 1.967 1.00 95.94 73 ARG A O 1
ATOM 536 N N . GLN A 1 74 ? 1.139 10.405 3.426 1.00 96.25 74 GLN A N 1
ATOM 537 C CA . GLN A 1 74 ? 2.181 10.618 2.419 1.00 96.25 74 GLN A CA 1
ATOM 538 C C . GLN A 1 74 ? 2.287 9.431 1.465 1.00 96.25 74 GLN A C 1
ATOM 540 O O . GLN A 1 74 ? 2.265 9.624 0.253 1.00 96.25 74 GLN A O 1
ATOM 545 N N . TYR A 1 75 ? 2.291 8.210 2.005 1.00 96.88 75 TYR A N 1
ATOM 546 C CA . TYR A 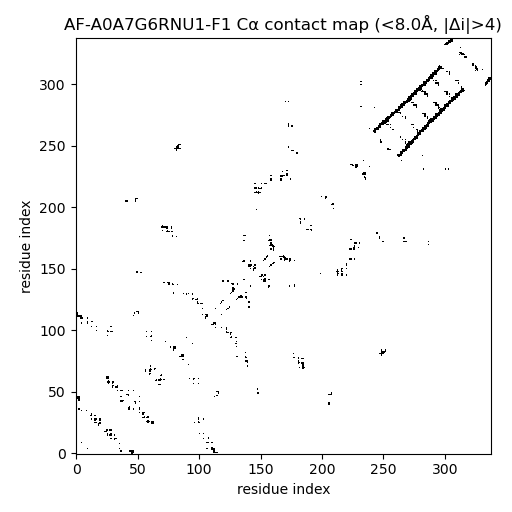1 75 ? 2.305 6.977 1.226 1.00 96.88 75 TYR A CA 1
ATOM 547 C C . TYR A 1 75 ? 1.120 6.934 0.263 1.00 96.88 75 TYR A C 1
ATOM 549 O O . TYR A 1 75 ? 1.307 6.776 -0.938 1.00 96.88 75 TYR A O 1
ATOM 557 N N . SER A 1 76 ? -0.103 7.149 0.767 1.00 97.44 76 SER A N 1
ATOM 558 C CA . SER A 1 76 ? -1.306 7.072 -0.070 1.00 97.44 76 SER A CA 1
ATOM 559 C C . SER A 1 76 ? -1.332 8.162 -1.140 1.00 97.44 76 SER A C 1
ATOM 561 O O . SER A 1 76 ? -1.785 7.911 -2.251 1.00 97.44 76 SER A O 1
ATOM 563 N N . THR A 1 77 ? -0.828 9.361 -0.827 1.00 97.25 77 THR A N 1
ATOM 564 C CA . THR A 1 77 ? -0.728 10.459 -1.801 1.00 97.25 77 THR A CA 1
ATOM 565 C C . THR A 1 77 ? 0.270 10.120 -2.907 1.00 97.25 77 THR A C 1
ATOM 567 O O . THR A 1 77 ? -0.066 10.259 -4.081 1.00 97.25 77 THR A O 1
ATOM 570 N N . ALA A 1 78 ? 1.461 9.628 -2.551 1.00 96.94 78 ALA A N 1
ATOM 571 C CA . ALA A 1 78 ? 2.467 9.197 -3.519 1.00 96.94 78 ALA A CA 1
ATOM 572 C C . ALA A 1 78 ? 1.952 8.045 -4.392 1.00 96.94 78 ALA A C 1
ATOM 574 O O . ALA A 1 78 ? 2.037 8.117 -5.614 1.00 96.94 78 ALA A O 1
ATOM 575 N N . GLN A 1 79 ? 1.328 7.032 -3.782 1.00 97.25 79 GLN A N 1
ATOM 576 C CA . GLN A 1 79 ? 0.741 5.912 -4.515 1.00 97.25 79 GLN A CA 1
ATOM 577 C C . GLN A 1 79 ? -0.375 6.339 -5.468 1.00 97.25 79 GLN A C 1
ATOM 579 O O . GLN A 1 79 ? -0.523 5.743 -6.532 1.00 97.25 79 GLN A O 1
ATOM 584 N N . TYR A 1 80 ? -1.170 7.347 -5.103 1.00 97.44 80 TYR A N 1
ATOM 585 C CA . TYR A 1 80 ? -2.225 7.854 -5.977 1.00 97.44 80 TYR A CA 1
ATOM 586 C C . TYR A 1 80 ? -1.627 8.550 -7.203 1.00 97.44 80 TYR A C 1
ATOM 588 O O . TYR A 1 80 ? -2.047 8.268 -8.321 1.00 97.44 80 TYR A O 1
ATOM 596 N N . VAL A 1 81 ? -0.618 9.407 -7.008 1.00 96.56 81 VAL A N 1
ATOM 597 C CA . VAL A 1 81 ? 0.068 10.085 -8.120 1.00 96.56 81 VAL A CA 1
ATOM 598 C C . VAL A 1 81 ? 0.715 9.070 -9.057 1.00 96.56 81 VAL A C 1
ATOM 600 O O . VAL A 1 81 ? 0.519 9.168 -10.262 1.00 96.56 81 VAL A O 1
ATOM 603 N N . LEU A 1 82 ? 1.405 8.061 -8.520 1.00 96.06 82 LEU A N 1
ATOM 604 C CA . LEU A 1 82 ? 2.008 7.007 -9.337 1.00 96.06 82 LEU A CA 1
ATOM 605 C C . LEU A 1 82 ? 0.956 6.234 -10.143 1.00 96.06 82 LEU A C 1
ATOM 607 O O . LEU A 1 82 ? 1.206 5.889 -11.283 1.00 96.06 82 LEU A O 1
ATOM 611 N N . ARG A 1 83 ? -0.248 5.994 -9.614 1.00 93.88 83 ARG A N 1
ATOM 612 C CA . ARG A 1 83 ? -1.271 5.211 -10.341 1.00 93.88 83 ARG A CA 1
ATOM 613 C C . ARG A 1 83 ? -2.062 5.998 -11.367 1.00 93.88 83 ARG A C 1
ATOM 615 O O . ARG A 1 83 ? -2.502 5.429 -12.367 1.00 93.88 83 ARG A O 1
ATOM 622 N N . PHE A 1 84 ? -2.291 7.276 -11.089 1.00 94.25 84 PHE A N 1
ATOM 623 C CA . PHE A 1 84 ? -3.257 8.087 -11.828 1.00 94.25 84 PHE A CA 1
ATOM 624 C C . PHE A 1 84 ? -2.643 9.324 -12.487 1.00 94.25 84 PHE A C 1
ATOM 626 O O . PHE A 1 84 ? -3.359 10.053 -13.161 1.00 94.25 84 PHE A O 1
ATOM 633 N N . GLY A 1 85 ? -1.343 9.576 -12.315 1.00 94.19 85 GLY A N 1
ATOM 634 C CA . GLY A 1 85 ? -0.641 10.715 -12.918 1.00 94.19 85 GLY A CA 1
ATOM 635 C C . GLY A 1 85 ? -1.079 12.084 -12.382 1.00 94.19 85 GLY A C 1
ATOM 636 O O . GLY A 1 85 ? -0.653 13.122 -12.885 1.00 94.19 85 GLY A O 1
ATOM 637 N N . GLU A 1 86 ? -1.933 12.119 -11.357 1.00 94.88 86 GLU A N 1
ATOM 638 C CA . GLU A 1 86 ? -2.511 13.344 -10.813 1.00 94.88 86 GLU A CA 1
ATOM 639 C C . GLU A 1 86 ? -2.732 13.263 -9.300 1.00 94.88 86 GLU A C 1
ATOM 641 O O . GLU A 1 86 ? -2.650 12.204 -8.683 1.00 94.88 86 GLU A O 1
ATOM 646 N N . ALA A 1 87 ? -3.023 14.405 -8.676 1.00 95.56 87 ALA A N 1
ATOM 647 C CA . ALA A 1 87 ? -3.380 14.445 -7.264 1.00 95.56 87 ALA A CA 1
ATOM 648 C C . ALA A 1 87 ? -4.853 14.061 -7.053 1.00 95.56 87 ALA A C 1
ATOM 650 O O . ALA A 1 87 ? -5.747 14.565 -7.740 1.00 95.56 87 ALA A O 1
ATOM 651 N N . SER A 1 88 ? -5.114 13.241 -6.032 1.00 96.25 88 SER A N 1
ATOM 652 C CA . SER A 1 88 ? -6.477 12.844 -5.678 1.00 96.25 88 SER A CA 1
ATOM 653 C C . SER A 1 88 ? -7.350 14.040 -5.311 1.00 96.25 88 SER A C 1
ATOM 655 O O . SER A 1 88 ? -6.968 14.891 -4.504 1.00 96.25 88 SER A O 1
ATOM 657 N N . GLN A 1 89 ? -8.571 14.054 -5.842 1.00 95.19 89 GLN A N 1
ATOM 658 C CA . GLN A 1 89 ? -9.617 14.994 -5.427 1.00 95.19 89 GLN A CA 1
ATOM 659 C C . GLN A 1 89 ? -10.357 14.523 -4.165 1.00 95.19 89 GLN A C 1
ATOM 661 O O . GLN A 1 89 ? -11.094 15.291 -3.541 1.00 95.19 89 GLN A O 1
ATOM 666 N N . THR A 1 90 ? -10.166 13.263 -3.767 1.00 95.69 90 THR A N 1
ATOM 667 C CA . THR A 1 90 ? -10.754 12.701 -2.553 1.00 95.69 90 THR A CA 1
ATOM 668 C C . THR A 1 90 ? -9.888 13.071 -1.353 1.00 95.69 90 THR A C 1
ATOM 670 O O . THR A 1 90 ? -8.674 12.897 -1.350 1.00 95.69 90 THR A O 1
ATOM 673 N N . SER A 1 91 ? -10.501 13.569 -0.279 1.00 95.44 91 SER A N 1
ATOM 674 C CA . SER A 1 91 ? -9.770 13.805 0.969 1.00 95.44 91 SER A CA 1
ATOM 675 C C . SER A 1 91 ? -9.496 12.484 1.684 1.00 95.44 91 SER A C 1
ATOM 677 O O . SER A 1 91 ? -10.424 11.739 1.995 1.00 95.44 91 SER A O 1
ATOM 679 N N . LEU A 1 92 ? -8.240 12.239 2.059 1.00 96.12 92 LEU A N 1
ATOM 680 C CA . LEU A 1 92 ? -7.877 11.092 2.898 1.00 96.12 92 LEU A CA 1
ATOM 681 C C . LEU A 1 92 ? -8.565 11.113 4.269 1.00 96.12 92 LEU A C 1
ATOM 683 O O . LEU A 1 92 ? -8.727 10.063 4.880 1.00 96.12 92 LEU A O 1
ATOM 687 N N . GLN A 1 93 ? -9.017 12.278 4.751 1.00 96.19 93 GLN A N 1
ATOM 688 C CA . GLN A 1 93 ? -9.856 12.317 5.950 1.00 96.19 93 GLN A CA 1
ATOM 689 C C . GLN A 1 93 ? -11.218 11.661 5.703 1.00 96.19 93 GLN A C 1
ATOM 691 O O . GLN A 1 93 ? -11.653 10.867 6.523 1.00 96.19 93 GLN A O 1
ATOM 696 N N . VAL A 1 94 ? -11.855 11.930 4.558 1.00 95.19 94 VAL A N 1
ATOM 697 C CA . VAL A 1 94 ? -13.146 11.316 4.196 1.00 95.19 94 VAL A CA 1
ATOM 698 C C . VAL A 1 94 ? -13.015 9.796 4.106 1.00 95.19 94 VAL A C 1
ATOM 700 O O . VAL A 1 94 ? -13.900 9.074 4.556 1.00 95.19 94 VAL A O 1
ATOM 703 N N . VAL A 1 95 ? -11.893 9.309 3.575 1.00 96.06 95 VAL A N 1
ATOM 704 C CA . VAL A 1 95 ? -11.588 7.873 3.514 1.00 96.06 95 VAL A CA 1
ATOM 705 C C . VAL A 1 95 ? -11.390 7.294 4.917 1.00 96.06 95 VAL A C 1
ATOM 707 O O . VAL A 1 95 ? -11.997 6.286 5.264 1.00 96.06 95 VAL A O 1
ATOM 710 N N . SER A 1 96 ? -10.591 7.962 5.751 1.00 96.12 96 SER A N 1
ATOM 711 C CA . SER A 1 96 ? -10.327 7.563 7.139 1.00 96.12 96 SER A CA 1
ATOM 712 C C . SER A 1 96 ? -11.610 7.482 7.983 1.00 96.12 96 SER A C 1
ATOM 714 O O . SER A 1 96 ? -11.796 6.534 8.752 1.00 96.12 96 SER A O 1
ATOM 716 N N . ASP A 1 97 ? -12.520 8.438 7.786 1.00 96.81 97 ASP A N 1
ATOM 717 C CA . ASP A 1 97 ? -13.841 8.487 8.414 1.00 96.81 97 ASP A CA 1
ATOM 718 C C . ASP A 1 97 ? -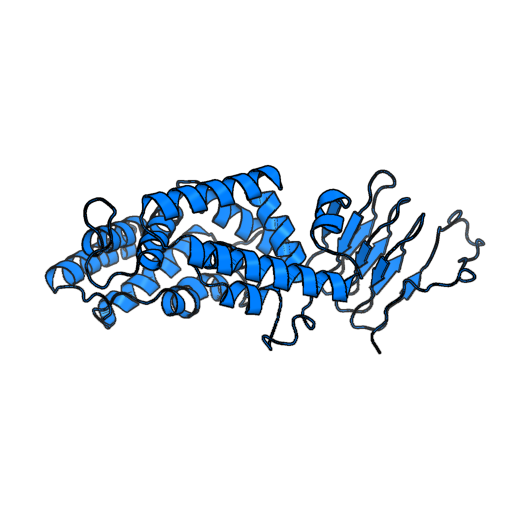14.748 7.343 7.915 1.00 96.81 97 ASP A C 1
ATOM 720 O O . ASP A 1 97 ? -15.513 6.764 8.689 1.00 96.81 97 ASP A O 1
ATOM 724 N N . ALA A 1 98 ? -14.666 6.984 6.627 1.00 96.06 98 ALA A N 1
ATOM 725 C CA . ALA A 1 98 ? -15.424 5.871 6.051 1.00 96.06 98 ALA A CA 1
ATOM 726 C C . ALA A 1 98 ? -14.982 4.513 6.622 1.00 96.06 98 ALA A C 1
ATOM 728 O O . ALA A 1 98 ? -15.834 3.693 6.968 1.00 96.06 98 ALA A O 1
ATOM 729 N N . VAL A 1 99 ? -13.674 4.304 6.806 1.00 96.75 99 VAL A N 1
ATOM 730 C CA . VAL A 1 99 ? -13.143 3.104 7.477 1.00 96.75 99 VAL A CA 1
ATOM 731 C C . VAL A 1 99 ? -13.635 3.040 8.928 1.00 96.75 99 VAL A C 1
ATOM 733 O O . VAL A 1 99 ? -14.132 2.003 9.361 1.00 96.75 99 VAL A O 1
ATOM 736 N N . ALA A 1 100 ? -13.579 4.156 9.668 1.00 97.25 100 ALA A N 1
ATOM 737 C CA . ALA A 1 100 ? -14.087 4.229 11.043 1.00 97.25 100 ALA A CA 1
ATOM 738 C C . ALA A 1 100 ? -15.573 3.866 11.140 1.00 97.25 100 ALA A C 1
ATOM 740 O O . ALA A 1 100 ? -15.988 3.144 12.050 1.00 97.25 100 ALA A O 1
ATOM 741 N N . ARG A 1 101 ? -16.371 4.345 10.180 1.00 97.00 101 ARG A N 1
ATOM 742 C CA . ARG A 1 101 ? -17.791 4.018 10.081 1.00 97.00 101 ARG A CA 1
ATOM 743 C C . ARG A 1 101 ? -18.015 2.524 9.895 1.00 97.00 101 ARG A C 1
ATOM 745 O O . ARG A 1 101 ? -18.815 1.970 10.639 1.00 97.00 101 ARG A O 1
ATOM 752 N N . ARG A 1 102 ? -17.302 1.879 8.967 1.00 96.38 102 ARG A N 1
ATOM 753 C CA . ARG A 1 102 ? -17.453 0.436 8.718 1.00 96.38 102 ARG A CA 1
ATOM 754 C C . ARG A 1 102 ? -17.113 -0.415 9.930 1.00 96.38 102 ARG A C 1
ATOM 756 O O . ARG A 1 102 ? -17.932 -1.235 10.328 1.00 96.38 102 ARG A O 1
ATOM 763 N N . VAL A 1 103 ? -15.978 -0.142 10.574 1.00 97.62 103 VAL A N 1
ATOM 764 C CA . VAL A 1 103 ? -15.584 -0.856 11.800 1.00 97.62 103 VAL A CA 1
ATOM 765 C C . VAL A 1 103 ? -16.662 -0.722 12.879 1.00 97.62 103 VAL A C 1
ATOM 767 O O . VAL A 1 103 ? -17.015 -1.696 13.543 1.00 97.62 103 VAL A O 1
ATOM 770 N N . ALA A 1 104 ? -17.212 0.481 13.063 1.00 98.00 104 ALA A N 1
ATOM 771 C CA . ALA A 1 104 ? -18.267 0.699 14.042 1.00 98.00 104 ALA A CA 1
ATOM 772 C C . ALA A 1 104 ? -19.584 0.010 13.659 1.00 98.00 104 ALA A C 1
ATOM 774 O O . ALA A 1 104 ? -20.208 -0.595 14.527 1.00 98.00 104 ALA A O 1
ATOM 775 N N . ASP A 1 105 ? -19.994 0.063 12.389 1.00 97.31 105 ASP A N 1
ATOM 776 C CA . ASP A 1 105 ? -21.193 -0.619 11.887 1.00 97.31 105 ASP A CA 1
ATOM 777 C C . ASP A 1 105 ? -21.096 -2.139 12.099 1.00 97.31 105 ASP A C 1
ATOM 779 O O . ASP A 1 105 ? -22.063 -2.788 12.512 1.00 97.31 105 ASP A O 1
ATOM 783 N N . ASP A 1 106 ? -19.916 -2.716 11.894 1.00 95.88 106 ASP A N 1
ATOM 784 C CA . ASP A 1 106 ? -19.663 -4.133 12.127 1.00 95.88 106 ASP A CA 1
ATOM 785 C C . ASP A 1 106 ? -19.779 -4.519 13.599 1.00 95.88 106 ASP A C 1
ATOM 787 O O . ASP A 1 106 ? -20.462 -5.491 13.932 1.00 95.88 106 ASP A O 1
ATOM 791 N N . ILE A 1 107 ? -19.174 -3.742 14.497 1.00 98.25 107 ILE A N 1
ATOM 792 C CA . ILE A 1 107 ? -19.277 -3.989 15.939 1.00 98.25 107 ILE A CA 1
ATOM 793 C C . ILE A 1 107 ? -20.724 -3.799 16.411 1.00 98.25 107 ILE A C 1
ATOM 795 O O . ILE A 1 107 ? -21.242 -4.619 17.164 1.00 98.25 107 ILE A O 1
ATOM 799 N N . LEU A 1 108 ? -21.406 -2.742 15.962 1.00 98.38 108 LEU A N 1
ATOM 800 C CA . LEU A 1 108 ? -22.787 -2.449 16.357 1.00 98.38 108 LEU A CA 1
ATOM 801 C C . LEU A 1 108 ? -23.780 -3.496 15.837 1.00 98.38 108 LEU A C 1
ATOM 803 O O . LEU A 1 108 ? -24.786 -3.760 16.496 1.00 98.38 108 LEU A O 1
ATOM 807 N N . SER A 1 109 ? -23.510 -4.096 14.676 1.00 97.38 109 SER A N 1
ATOM 808 C CA . SER A 1 109 ? -24.374 -5.124 14.088 1.00 97.38 109 SER A CA 1
ATOM 809 C C . SER A 1 109 ? -24.132 -6.520 14.659 1.00 97.38 109 SER A C 1
ATOM 811 O O . SER A 1 109 ? -25.088 -7.281 14.822 1.00 97.38 109 SER A O 1
ATOM 813 N N . THR A 1 110 ? -22.882 -6.866 14.969 1.00 96.88 110 THR A N 1
ATOM 814 C CA . THR A 1 110 ? -22.510 -8.215 15.426 1.00 96.88 110 THR A CA 1
ATOM 815 C C . THR A 1 110 ? -22.402 -8.333 16.943 1.00 96.88 110 THR A C 1
ATOM 817 O O . THR A 1 110 ? -22.628 -9.411 17.486 1.00 96.88 110 THR A O 1
ATOM 820 N N . GLY A 1 111 ? -22.079 -7.241 17.637 1.00 97.88 111 GLY A N 1
ATOM 821 C CA . GLY A 1 111 ? -21.679 -7.255 19.043 1.00 97.88 111 GLY A CA 1
ATOM 822 C C . GLY A 1 111 ? -20.246 -7.747 19.273 1.00 97.88 111 GLY A C 1
ATOM 823 O O . GLY A 1 111 ? -19.813 -7.819 20.423 1.00 97.88 111 GLY A O 1
ATOM 824 N N . GLU A 1 112 ? -19.500 -8.069 18.213 1.00 96.94 112 GLU A N 1
ATOM 825 C CA . GLU A 1 112 ? -18.180 -8.696 18.288 1.00 96.94 112 GLU A CA 1
ATOM 826 C C . GLU A 1 112 ? -17.082 -7.761 17.775 1.00 96.94 112 GLU A C 1
ATOM 828 O O . GLU A 1 112 ? -17.291 -6.962 16.861 1.00 96.94 112 GLU A O 1
ATOM 833 N N . LEU A 1 113 ? -15.880 -7.883 18.340 1.00 96.94 113 LEU A N 1
ATOM 834 C CA . LEU A 1 113 ? -14.695 -7.225 17.791 1.00 96.94 113 LEU A CA 1
ATOM 835 C C . LEU A 1 113 ? -14.243 -7.951 16.506 1.00 96.94 113 LEU A C 1
ATOM 837 O O . LEU A 1 113 ? -13.947 -9.150 16.582 1.00 96.94 113 LEU A O 1
ATOM 841 N N . PRO A 1 114 ? -14.142 -7.270 15.346 1.00 95.75 114 PRO A N 1
ATOM 842 C CA . PRO A 1 114 ? -13.675 -7.901 14.116 1.00 95.75 114 PRO A CA 1
ATOM 843 C C . PRO A 1 114 ? -12.210 -8.346 14.224 1.00 95.75 114 PRO A C 1
ATOM 845 O O . PRO A 1 114 ? -11.388 -7.726 14.902 1.00 95.75 114 PRO A O 1
ATOM 848 N N . SER A 1 115 ? -11.875 -9.438 13.533 1.00 94.25 115 SER A N 1
ATOM 849 C CA . SER A 1 115 ? -10.488 -9.893 13.410 1.00 94.25 115 SER A CA 1
ATOM 850 C C . SER A 1 115 ? -9.691 -8.983 12.476 1.00 94.25 115 SER A C 1
ATOM 852 O O . SER A 1 115 ? -10.261 -8.278 11.644 1.00 94.25 115 SER A O 1
ATOM 854 N N . LEU A 1 116 ? -8.359 -9.057 12.550 1.00 91.25 116 LEU A N 1
ATOM 855 C CA . LEU A 1 116 ? -7.482 -8.286 11.668 1.00 91.25 116 LEU A CA 1
ATOM 856 C C . LEU A 1 116 ? -7.772 -8.554 10.179 1.00 91.25 116 LEU A C 1
ATOM 858 O O . LEU A 1 116 ? -7.861 -7.616 9.394 1.00 91.25 116 LEU A O 1
ATOM 862 N N . ALA A 1 117 ? -8.024 -9.812 9.807 1.00 91.38 117 ALA A N 1
ATOM 863 C CA . ALA A 1 117 ? -8.379 -10.182 8.437 1.00 91.38 117 ALA A CA 1
ATOM 864 C C . ALA A 1 117 ? -9.692 -9.527 7.965 1.00 91.38 117 ALA A C 1
ATOM 866 O O . ALA A 1 117 ? -9.782 -9.076 6.823 1.00 91.38 117 ALA A O 1
ATOM 867 N N . VAL A 1 118 ? -10.707 -9.444 8.836 1.00 92.81 118 VAL A N 1
ATOM 868 C CA . VAL A 1 118 ? -11.978 -8.761 8.529 1.00 92.81 118 VAL A CA 1
ATOM 869 C C . VAL A 1 118 ? -11.745 -7.261 8.376 1.00 92.81 118 VAL A C 1
ATOM 871 O O . VAL A 1 118 ? -12.164 -6.686 7.374 1.00 92.81 118 VAL A O 1
ATOM 874 N N . ILE A 1 119 ? -10.996 -6.658 9.301 1.00 93.88 119 ILE A N 1
ATOM 875 C CA . ILE A 1 119 ? -10.639 -5.239 9.245 1.00 93.88 119 ILE A CA 1
ATOM 876 C C . ILE A 1 119 ? -9.922 -4.914 7.931 1.00 93.88 119 ILE A C 1
ATOM 878 O O . ILE A 1 119 ? -10.296 -3.965 7.251 1.00 93.88 119 ILE A O 1
ATOM 882 N N . GLY A 1 120 ? -8.912 -5.695 7.541 1.00 90.56 120 GLY A N 1
ATOM 883 C CA . GLY A 1 120 ? -8.153 -5.451 6.313 1.00 90.56 120 GLY A CA 1
ATOM 884 C C . GLY A 1 120 ? -8.984 -5.649 5.042 1.00 90.56 120 GLY A C 1
ATOM 885 O O . GLY A 1 120 ? -9.015 -4.777 4.178 1.00 90.56 120 GLY A O 1
ATOM 886 N N . SER A 1 121 ? -9.701 -6.771 4.937 1.00 89.69 121 SER A N 1
ATOM 887 C CA . SER A 1 121 ? -10.413 -7.146 3.705 1.00 89.69 121 SER A CA 1
ATOM 888 C C . SER A 1 121 ? -11.751 -6.430 3.497 1.00 89.69 121 SER A C 1
ATOM 890 O O . SER A 1 121 ? -12.128 -6.176 2.352 1.00 89.69 121 SER A O 1
ATOM 892 N N . ARG A 1 122 ? -12.481 -6.103 4.571 1.00 87.44 122 ARG A N 1
ATOM 893 C CA . ARG A 1 122 ? -13.827 -5.512 4.497 1.00 87.44 122 ARG A CA 1
ATOM 894 C C . ARG A 1 122 ? -13.842 -4.026 4.827 1.00 87.44 122 ARG A C 1
ATOM 896 O O . ARG A 1 122 ? -14.435 -3.248 4.075 1.00 87.44 122 ARG A O 1
ATOM 903 N N . ASP A 1 123 ? -13.213 -3.637 5.931 1.00 84.94 123 ASP A N 1
ATOM 904 C CA . ASP A 1 123 ? -13.400 -2.293 6.492 1.00 84.94 123 ASP A CA 1
ATOM 905 C C . ASP A 1 123 ? -12.414 -1.307 5.891 1.00 84.94 123 ASP A C 1
ATOM 907 O O . ASP A 1 123 ? -12.797 -0.285 5.323 1.00 84.94 123 ASP A O 1
ATOM 911 N N . ALA A 1 124 ? -11.133 -1.659 5.928 1.00 78.94 124 ALA A N 1
ATOM 912 C CA . ALA A 1 124 ? -10.071 -0.909 5.286 1.00 78.94 124 ALA A CA 1
ATOM 913 C C . ALA A 1 124 ? -10.092 -1.053 3.754 1.00 78.94 124 ALA A C 1
ATOM 915 O O . ALA A 1 124 ? -9.563 -0.179 3.063 1.00 78.94 124 ALA A O 1
ATOM 916 N N . GLY A 1 125 ? -10.803 -2.062 3.230 1.00 84.19 125 GLY A N 1
ATOM 917 C CA . GLY A 1 125 ? -11.163 -2.191 1.815 1.00 84.19 125 GLY A CA 1
ATOM 918 C C . GLY A 1 125 ? -11.905 -0.972 1.249 1.00 84.19 125 GLY A C 1
ATOM 919 O O . GLY A 1 125 ? -11.841 -0.719 0.048 1.00 84.19 125 GLY A O 1
ATOM 920 N N . GLU A 1 126 ? -12.514 -0.138 2.100 1.00 87.75 126 GLU A N 1
ATOM 921 C CA . GLU A 1 126 ? -13.054 1.161 1.677 1.00 87.75 126 GLU A CA 1
ATOM 922 C C . GLU A 1 126 ? -11.995 2.107 1.142 1.00 87.75 126 GLU A C 1
ATOM 924 O O . GLU A 1 126 ? -12.283 2.891 0.246 1.00 87.75 126 GLU A O 1
ATOM 929 N N . THR A 1 127 ? -10.766 2.037 1.652 1.00 90.94 127 THR A N 1
ATOM 930 C CA . THR A 1 127 ? -9.666 2.844 1.111 1.00 90.94 127 THR A CA 1
ATOM 931 C C . THR A 1 127 ? -9.398 2.459 -0.335 1.00 90.94 127 THR A C 1
ATOM 933 O O . THR A 1 127 ? -9.310 3.321 -1.204 1.00 90.94 127 THR A O 1
ATOM 936 N N . ILE A 1 128 ? -9.342 1.156 -0.602 1.00 91.62 128 ILE A N 1
ATOM 937 C CA . ILE A 1 128 ? -9.121 0.605 -1.938 1.00 91.62 128 ILE A CA 1
ATOM 938 C C . ILE A 1 128 ? -10.245 1.052 -2.887 1.00 91.62 128 ILE A C 1
ATOM 940 O O . ILE A 1 128 ? -9.974 1.559 -3.974 1.00 91.62 128 ILE A O 1
ATOM 944 N N . ALA A 1 129 ? -11.503 0.958 -2.453 1.00 92.31 129 ALA A N 1
ATOM 945 C CA . ALA A 1 129 ? -12.655 1.326 -3.275 1.00 92.31 129 ALA A CA 1
ATOM 946 C C . ALA A 1 129 ? -12.810 2.845 -3.488 1.00 92.31 129 ALA A C 1
ATOM 948 O O . ALA A 1 129 ? -13.040 3.288 -4.611 1.00 92.31 129 ALA A O 1
ATOM 949 N N . LEU A 1 130 ? -12.704 3.648 -2.424 1.00 93.62 130 LEU A N 1
ATOM 950 C CA . LEU A 1 130 ? -12.984 5.091 -2.451 1.00 93.62 130 LEU A CA 1
ATOM 951 C C . LEU A 1 130 ? -11.803 5.931 -2.930 1.00 93.62 130 LEU A C 1
ATOM 953 O O . LEU A 1 130 ? -12.008 7.043 -3.419 1.00 93.62 130 LEU A O 1
ATOM 957 N N . TYR A 1 131 ? -10.580 5.446 -2.717 1.00 96.38 131 TYR A N 1
ATOM 958 C CA . TYR A 1 131 ? -9.370 6.211 -2.986 1.00 96.38 131 TYR A CA 1
ATOM 959 C C . TYR A 1 131 ? -8.564 5.650 -4.148 1.00 96.38 131 TYR A C 1
ATOM 961 O O . TYR A 1 131 ? -8.021 6.433 -4.904 1.00 96.38 131 TYR A O 1
ATOM 969 N N . PHE A 1 132 ? -8.507 4.335 -4.344 1.00 95.06 132 PHE A N 1
ATOM 970 C CA . PHE A 1 132 ? -7.649 3.737 -5.374 1.00 95.06 132 PHE A CA 1
ATOM 971 C C . PHE A 1 132 ? -8.421 3.100 -6.533 1.00 95.06 132 PHE A C 1
ATOM 973 O O . PHE A 1 132 ? -7.859 2.308 -7.274 1.00 95.06 132 PHE A O 1
ATOM 980 N N . ASN A 1 133 ? -9.704 3.428 -6.730 1.00 92.56 133 ASN A N 1
ATOM 981 C CA . ASN A 1 133 ? -10.526 2.864 -7.814 1.00 92.56 133 ASN A CA 1
ATOM 982 C C . ASN A 1 133 ? -10.504 1.320 -7.868 1.00 92.56 133 ASN A C 1
ATOM 984 O O . ASN A 1 133 ? -10.623 0.720 -8.934 1.00 92.56 133 ASN A O 1
ATOM 988 N N . ASN A 1 134 ? -10.416 0.679 -6.701 1.00 92.25 134 ASN A N 1
ATOM 989 C CA . ASN A 1 134 ? -10.246 -0.762 -6.497 1.00 92.25 134 ASN A CA 1
ATOM 990 C C . ASN A 1 134 ? -8.855 -1.343 -6.811 1.00 92.25 134 ASN A C 1
ATOM 992 O O . ASN A 1 134 ? -8.690 -2.561 -6.727 1.00 92.25 134 ASN A O 1
ATOM 996 N N . ASP A 1 135 ? -7.853 -0.514 -7.099 1.00 91.69 135 ASP A N 1
ATOM 997 C CA . ASP A 1 135 ? -6.455 -0.941 -7.112 1.00 91.69 135 ASP A CA 1
ATOM 998 C C . ASP A 1 135 ? -5.975 -1.198 -5.675 1.00 91.69 135 ASP A C 1
ATOM 1000 O O . ASP A 1 135 ? -6.016 -0.325 -4.803 1.00 91.69 135 ASP A O 1
ATOM 1004 N N . LYS A 1 136 ? -5.559 -2.439 -5.410 1.00 92.44 136 LYS A N 1
ATOM 1005 C CA . LYS A 1 136 ? -5.133 -2.875 -4.077 1.00 92.44 136 LYS A CA 1
ATOM 1006 C C . LYS A 1 136 ? -3.689 -2.496 -3.759 1.00 92.44 136 LYS A C 1
ATOM 1008 O O . LYS A 1 136 ? -3.367 -2.364 -2.578 1.00 92.44 136 LYS A O 1
ATOM 1013 N N . GLY A 1 137 ? -2.831 -2.326 -4.764 1.00 91.94 137 GLY A N 1
ATOM 1014 C CA . GLY A 1 137 ? -1.402 -2.068 -4.584 1.00 91.94 137 GLY A CA 1
ATOM 1015 C C . GLY A 1 137 ? -1.141 -0.728 -3.896 1.00 91.94 137 GLY A C 1
ATOM 1016 O O . GLY A 1 137 ? -0.244 -0.612 -3.062 1.00 91.94 137 GLY A O 1
ATOM 1017 N N . GLY A 1 138 ? -2.003 0.267 -4.137 1.00 93.75 138 GLY A N 1
ATOM 1018 C CA . GLY A 1 138 ? -1.868 1.601 -3.542 1.00 93.75 138 GLY A CA 1
ATOM 1019 C C . GLY A 1 138 ? -2.176 1.674 -2.043 1.00 93.75 138 GLY A C 1
ATOM 1020 O O . GLY A 1 138 ? -1.863 2.669 -1.388 1.00 93.75 138 GLY A O 1
ATOM 1021 N N . TRP A 1 139 ? -2.790 0.641 -1.463 1.00 95.75 139 TRP A N 1
ATOM 1022 C CA . TRP A 1 139 ? -3.246 0.685 -0.079 1.00 95.75 139 TRP A CA 1
ATOM 1023 C C . TRP A 1 139 ? -2.098 0.547 0.928 1.00 95.75 139 TRP A C 1
ATOM 1025 O O . TRP A 1 139 ? -1.377 -0.446 0.961 1.00 95.75 139 TRP A O 1
ATOM 1035 N N . SER A 1 140 ? -1.987 1.505 1.855 1.00 94.56 140 SER A N 1
ATOM 1036 C CA . SER A 1 140 ? -0.962 1.499 2.912 1.00 94.56 140 SER A CA 1
ATOM 1037 C C . SER A 1 140 ? -1.051 0.310 3.876 1.00 94.56 140 SER A C 1
ATOM 1039 O O . SER A 1 140 ? -0.141 0.090 4.671 1.00 94.56 140 SER A O 1
ATOM 1041 N N . GLY A 1 141 ? -2.143 -0.458 3.857 1.00 93.19 141 GLY A N 1
ATOM 1042 C CA . GLY A 1 141 ? -2.231 -1.699 4.624 1.00 93.19 141 GLY A CA 1
ATOM 1043 C C . GLY A 1 141 ? -1.246 -2.765 4.154 1.00 93.19 141 GLY A C 1
ATOM 1044 O O . GLY A 1 141 ? -0.800 -3.550 4.987 1.00 93.19 141 GLY A O 1
ATOM 1045 N N . ASN A 1 142 ? -0.819 -2.724 2.885 1.00 93.00 142 ASN A N 1
ATOM 1046 C CA . ASN A 1 142 ? 0.201 -3.625 2.347 1.00 93.00 142 ASN A CA 1
ATOM 1047 C C . ASN A 1 142 ? 1.509 -3.557 3.152 1.00 93.00 142 ASN A C 1
ATOM 1049 O O . ASN A 1 142 ? 2.154 -4.578 3.342 1.00 93.00 142 ASN A O 1
ATOM 1053 N N . SER A 1 143 ? 1.887 -2.391 3.690 1.00 89.62 143 SER A N 1
ATOM 1054 C CA . SER A 1 143 ? 3.049 -2.275 4.586 1.00 89.62 143 SER A CA 1
ATOM 1055 C C . SER A 1 143 ? 2.691 -2.570 6.040 1.00 89.62 143 SER A C 1
ATOM 1057 O O . SER A 1 143 ? 3.371 -3.337 6.720 1.00 89.62 143 SER A O 1
ATOM 1059 N N . LEU A 1 144 ? 1.622 -1.954 6.541 1.00 88.12 144 LEU A N 1
ATOM 1060 C CA . LEU A 1 144 ? 1.340 -1.927 7.975 1.00 88.12 144 LEU A CA 1
ATOM 1061 C C . LEU A 1 144 ? 0.849 -3.269 8.525 1.00 88.12 144 LEU A C 1
ATOM 1063 O O . LEU A 1 144 ? 1.139 -3.587 9.677 1.00 88.12 144 LEU A O 1
ATOM 1067 N N . PHE A 1 145 ? 0.142 -4.075 7.730 1.00 90.94 145 PHE A N 1
ATOM 1068 C CA . PHE A 1 145 ? -0.366 -5.369 8.195 1.00 90.94 145 PHE A CA 1
ATOM 1069 C C . PHE A 1 145 ? 0.747 -6.404 8.371 1.00 90.94 145 PHE A C 1
ATOM 1071 O O . PHE A 1 145 ? 0.665 -7.202 9.305 1.00 90.94 145 PHE A O 1
ATOM 1078 N N . MET A 1 146 ? 1.844 -6.315 7.606 1.00 88.00 146 MET A N 1
ATOM 1079 C CA . MET A 1 146 ? 3.021 -7.169 7.822 1.00 88.00 146 MET A CA 1
ATOM 1080 C C . MET A 1 146 ? 3.555 -7.023 9.246 1.00 88.00 146 MET A C 1
ATOM 1082 O O . MET A 1 146 ? 3.860 -8.005 9.924 1.00 88.00 146 MET A O 1
ATOM 1086 N N . PHE A 1 147 ? 3.601 -5.784 9.738 1.00 83.50 147 PHE A N 1
ATOM 1087 C CA . PHE A 1 147 ? 3.995 -5.498 11.109 1.00 83.50 147 PHE A CA 1
ATOM 1088 C C . PHE A 1 147 ? 2.968 -6.004 12.130 1.00 83.50 147 PHE A C 1
ATOM 1090 O O . PHE A 1 147 ? 3.328 -6.406 13.232 1.00 83.50 147 PHE A O 1
ATOM 1097 N N . LEU A 1 148 ? 1.692 -6.068 11.766 1.00 86.12 148 LEU A N 1
ATOM 1098 C CA . LEU A 1 148 ? 0.646 -6.676 12.591 1.00 86.12 148 LEU A CA 1
ATOM 1099 C C . LEU A 1 148 ? 0.634 -8.216 12.520 1.00 86.12 148 LEU A C 1
ATOM 1101 O O . LEU A 1 148 ? -0.199 -8.842 13.172 1.00 86.12 148 LEU A O 1
ATOM 1105 N N . GLY A 1 149 ? 1.580 -8.823 11.795 1.00 86.88 149 GLY A N 1
ATOM 1106 C CA . GLY A 1 149 ? 1.742 -10.272 11.680 1.00 86.88 149 GLY A CA 1
ATOM 1107 C C . GLY A 1 149 ? 1.007 -10.905 10.496 1.00 86.88 149 GLY A C 1
ATOM 1108 O O . GLY A 1 149 ? 0.949 -12.130 10.431 1.00 86.88 149 GLY A O 1
ATOM 1109 N N . ASP A 1 150 ? 0.489 -10.104 9.563 1.00 88.94 150 ASP A N 1
ATOM 1110 C CA . ASP A 1 150 ? -0.263 -10.554 8.389 1.00 88.94 150 ASP A CA 1
ATOM 1111 C C . ASP A 1 150 ? 0.348 -9.991 7.090 1.00 88.94 150 ASP A C 1
ATOM 1113 O O . ASP A 1 150 ? 0.167 -8.821 6.756 1.00 88.94 150 ASP A O 1
ATOM 1117 N N . ASP A 1 151 ? 1.099 -10.817 6.355 1.00 91.00 151 ASP A N 1
ATOM 1118 C CA . ASP A 1 151 ? 1.689 -10.472 5.053 1.00 91.00 151 ASP A CA 1
ATOM 1119 C C . ASP A 1 151 ? 0.778 -10.792 3.864 1.00 91.00 151 ASP A C 1
ATOM 1121 O O . ASP A 1 151 ? 1.184 -10.559 2.726 1.00 91.00 151 ASP A O 1
ATOM 1125 N N . SER A 1 152 ? -0.438 -11.307 4.082 1.00 90.12 152 SER A N 1
ATOM 1126 C CA . SER A 1 152 ? -1.303 -11.746 2.978 1.00 90.12 152 SER A CA 1
ATOM 1127 C C . SER A 1 152 ? -1.599 -10.612 1.996 1.00 90.12 152 SER A C 1
ATOM 1129 O O . SER A 1 152 ? -1.429 -10.782 0.795 1.00 90.12 152 SER A O 1
ATOM 1131 N N . PHE A 1 153 ? -1.915 -9.416 2.495 1.00 91.56 153 PHE A N 1
ATOM 1132 C CA . PHE A 1 153 ? -2.187 -8.249 1.653 1.00 91.56 153 PHE A CA 1
ATOM 1133 C C . PHE A 1 153 ? -0.982 -7.828 0.807 1.00 91.56 153 PHE A C 1
ATOM 1135 O O . PHE A 1 153 ? -1.143 -7.563 -0.383 1.00 91.56 153 PHE A O 1
ATOM 1142 N N . PHE A 1 154 ? 0.216 -7.826 1.401 1.00 92.19 154 PHE A N 1
ATOM 1143 C CA . PHE A 1 154 ? 1.465 -7.546 0.692 1.00 92.19 154 PHE A CA 1
ATOM 1144 C C . PHE A 1 154 ? 1.720 -8.584 -0.402 1.00 92.19 154 PHE A C 1
ATOM 1146 O O . PHE A 1 154 ? 1.955 -8.242 -1.556 1.00 92.19 154 PHE A O 1
ATOM 1153 N N . ARG A 1 155 ? 1.618 -9.869 -0.065 1.00 89.81 155 ARG A N 1
ATOM 1154 C CA . ARG A 1 155 ? 1.869 -10.959 -1.012 1.00 89.81 155 ARG A CA 1
ATOM 1155 C C . ARG A 1 155 ? 0.879 -10.991 -2.163 1.00 89.81 155 ARG A C 1
ATOM 1157 O O . ARG A 1 155 ? 1.283 -11.271 -3.287 1.00 89.81 155 ARG A O 1
ATOM 1164 N N . ASP A 1 156 ? -0.383 -10.698 -1.878 1.00 88.31 156 ASP A N 1
ATOM 1165 C CA . ASP A 1 156 ? -1.453 -10.730 -2.868 1.00 88.31 156 ASP A CA 1
ATOM 1166 C C . ASP A 1 156 ? -1.450 -9.479 -3.753 1.00 88.31 156 ASP A C 1
ATOM 1168 O O . ASP A 1 156 ? -1.742 -9.582 -4.939 1.00 88.31 156 ASP A O 1
ATOM 1172 N N . SER A 1 157 ? -1.162 -8.302 -3.186 1.00 90.31 157 SER A N 1
ATOM 1173 C CA . SER A 1 157 ? -1.354 -7.013 -3.874 1.00 90.31 157 SER A CA 1
ATOM 1174 C C . SER A 1 157 ? -0.066 -6.363 -4.365 1.00 90.31 157 SER A C 1
ATOM 1176 O O . SER A 1 157 ? -0.143 -5.498 -5.227 1.00 90.31 157 SER A O 1
ATOM 1178 N N . ILE A 1 158 ? 1.083 -6.708 -3.774 1.00 92.19 158 ILE A N 1
ATOM 1179 C CA . ILE A 1 158 ? 2.391 -6.136 -4.128 1.00 92.19 158 ILE A CA 1
ATOM 1180 C C . ILE A 1 158 ? 3.243 -7.152 -4.875 1.00 92.19 158 ILE A C 1
ATOM 1182 O O . ILE A 1 158 ? 3.808 -6.827 -5.909 1.00 92.19 158 ILE A O 1
ATOM 1186 N N . LEU A 1 159 ? 3.333 -8.380 -4.359 1.00 89.44 159 LEU A N 1
ATOM 1187 C CA . LEU A 1 159 ? 4.122 -9.431 -5.008 1.00 89.44 159 LEU A CA 1
ATOM 1188 C C . LEU A 1 159 ? 3.317 -10.254 -6.022 1.00 89.44 159 LEU A C 1
ATOM 1190 O O . LEU A 1 159 ? 3.894 -11.079 -6.724 1.00 89.44 159 LEU A O 1
ATOM 1194 N N . HIS A 1 160 ? 1.988 -10.086 -6.057 1.00 84.88 160 HIS A N 1
ATOM 1195 C CA . HIS A 1 160 ? 1.058 -10.839 -6.913 1.00 84.88 160 HIS A CA 1
ATOM 1196 C C . HIS A 1 160 ? 1.271 -12.364 -6.877 1.00 84.88 160 HIS A C 1
ATOM 1198 O O . HIS A 1 160 ? 1.054 -13.075 -7.859 1.00 84.88 160 HIS A O 1
ATOM 1204 N N . THR A 1 161 ? 1.691 -12.898 -5.728 1.00 69.69 161 THR A N 1
ATOM 1205 C CA . THR A 1 161 ? 1.978 -14.332 -5.588 1.00 69.69 161 THR A CA 1
ATOM 1206 C C . THR A 1 161 ? 0.681 -15.110 -5.382 1.00 69.69 161 THR A C 1
ATOM 1208 O O . THR A 1 161 ? 0.062 -15.034 -4.323 1.00 69.69 161 THR A O 1
ATOM 1211 N N . THR A 1 162 ? 0.257 -15.898 -6.372 1.00 56.56 162 THR A N 1
ATOM 1212 C CA . THR A 1 162 ? -0.925 -16.774 -6.232 1.00 56.56 162 THR A CA 1
ATOM 1213 C C . THR A 1 162 ? -0.603 -18.153 -5.645 1.00 56.56 162 THR A C 1
ATOM 1215 O O . THR A 1 162 ? -1.519 -18.873 -5.245 1.00 56.56 162 THR A O 1
ATOM 1218 N N . ASP A 1 163 ? 0.677 -18.533 -5.564 1.00 53.41 163 ASP A N 1
ATOM 1219 C CA . ASP A 1 163 ? 1.154 -19.783 -4.955 1.00 53.41 163 ASP A CA 1
ATOM 1220 C C . ASP A 1 163 ? 2.293 -19.481 -3.964 1.00 53.41 163 ASP A C 1
ATOM 1222 O O . ASP A 1 163 ? 3.187 -18.683 -4.230 1.00 53.41 163 ASP A O 1
ATOM 1226 N N . ALA A 1 164 ? 2.277 -20.124 -2.795 1.00 51.12 164 ALA A N 1
ATOM 1227 C CA . ALA A 1 164 ? 3.370 -20.050 -1.824 1.00 51.12 164 ALA A CA 1
ATOM 1228 C C . ALA A 1 164 ? 4.668 -20.723 -2.316 1.00 51.12 164 ALA A C 1
ATOM 1230 O O . ALA A 1 164 ? 5.710 -20.548 -1.690 1.00 51.12 164 ALA A O 1
ATOM 1231 N N . ASN A 1 165 ? 4.601 -21.497 -3.404 1.00 49.94 165 ASN A N 1
ATOM 1232 C CA . ASN A 1 165 ? 5.731 -22.212 -4.000 1.00 49.94 165 ASN A CA 1
ATOM 1233 C C . ASN A 1 165 ? 6.216 -21.608 -5.325 1.00 49.94 165 ASN A C 1
ATOM 123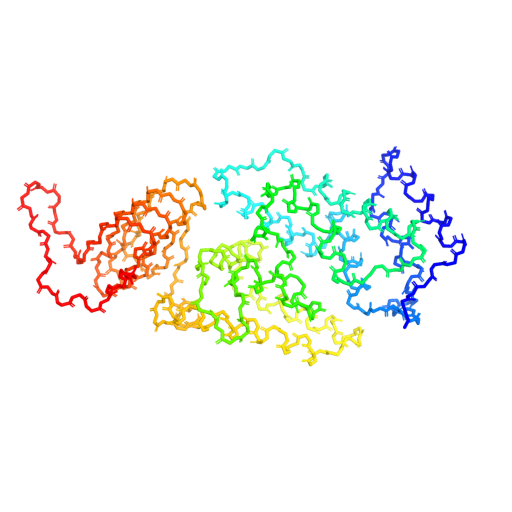5 O O . ASN A 1 165 ? 7.194 -22.109 -5.876 1.00 49.94 165 ASN A O 1
ATOM 1239 N N . ASP A 1 166 ? 5.552 -20.562 -5.818 1.00 49.66 166 ASP A N 1
ATOM 1240 C CA . ASP A 1 166 ? 5.946 -19.839 -7.024 1.00 49.66 166 ASP A CA 1
ATOM 1241 C C . ASP A 1 166 ? 5.977 -18.332 -6.713 1.00 49.66 166 ASP A C 1
ATOM 1243 O O . ASP A 1 166 ? 4.982 -17.630 -6.907 1.00 49.66 166 ASP A O 1
ATOM 1247 N N . PRO A 1 167 ? 7.087 -17.821 -6.145 1.00 49.75 167 PRO A N 1
ATOM 1248 C CA . PRO A 1 167 ? 7.237 -16.408 -5.780 1.00 49.75 167 PRO A CA 1
ATOM 1249 C C . PRO A 1 167 ? 7.362 -15.481 -7.006 1.00 49.75 167 PRO A C 1
ATOM 1251 O O . PRO A 1 167 ? 7.762 -14.330 -6.869 1.00 49.75 167 PRO A O 1
ATOM 1254 N N . ALA A 1 168 ? 7.072 -15.996 -8.201 1.00 47.31 168 ALA A N 1
ATOM 1255 C CA . ALA A 1 168 ? 7.775 -15.658 -9.419 1.00 47.31 168 ALA A CA 1
ATOM 1256 C C . ALA A 1 168 ? 6.814 -15.351 -10.599 1.00 47.31 168 ALA A C 1
ATOM 1258 O O . ALA A 1 168 ? 7.010 -15.781 -11.737 1.00 47.31 168 ALA A O 1
ATOM 1259 N N . ALA A 1 169 ? 5.721 -14.637 -10.323 1.00 51.88 169 ALA A N 1
ATOM 1260 C CA . ALA A 1 169 ? 4.714 -14.303 -11.340 1.00 51.88 169 ALA A CA 1
ATOM 1261 C C . ALA A 1 169 ? 4.183 -12.862 -11.255 1.00 51.88 169 ALA A C 1
ATOM 1263 O O . ALA A 1 169 ? 3.220 -12.531 -11.947 1.00 51.88 169 ALA A O 1
ATOM 1264 N N . GLY A 1 170 ? 4.760 -12.025 -10.389 1.00 60.47 170 GLY A N 1
ATOM 1265 C CA . GLY A 1 170 ? 4.264 -10.677 -10.146 1.00 60.47 170 GLY A CA 1
ATOM 1266 C C . GLY A 1 170 ? 4.939 -9.604 -10.982 1.00 60.47 170 GLY A C 1
ATOM 1267 O O . GLY A 1 170 ? 6.137 -9.667 -11.233 1.00 60.47 170 GLY A O 1
ATOM 1268 N N . ASP A 1 171 ? 4.146 -8.607 -11.366 1.00 73.88 171 ASP A N 1
ATOM 1269 C CA . ASP A 1 171 ? 4.608 -7.338 -11.924 1.00 73.88 171 ASP A CA 1
ATOM 1270 C C . ASP A 1 171 ? 5.465 -6.595 -10.869 1.00 73.88 171 ASP A C 1
ATOM 1272 O O . ASP A 1 171 ? 4.927 -6.206 -9.821 1.00 73.88 171 ASP A O 1
ATOM 1276 N N . PRO A 1 172 ? 6.784 -6.402 -11.095 1.00 86.12 172 PRO A N 1
ATOM 1277 C CA . PRO A 1 172 ? 7.670 -5.735 -10.140 1.00 86.12 172 PRO A CA 1
ATOM 1278 C C . PRO A 1 172 ? 7.286 -4.277 -9.871 1.00 86.12 172 PRO A C 1
ATOM 1280 O O . PRO A 1 172 ? 7.718 -3.708 -8.863 1.00 86.12 172 PRO A O 1
ATOM 1283 N N . TYR A 1 173 ? 6.474 -3.661 -10.733 1.00 91.69 173 TYR A N 1
ATOM 1284 C CA . TYR A 1 173 ? 6.094 -2.261 -10.615 1.00 91.69 173 TYR A CA 1
ATOM 1285 C C . TYR A 1 173 ? 5.349 -1.969 -9.303 1.00 91.69 173 TYR A C 1
ATOM 1287 O O . TYR A 1 173 ? 5.645 -0.986 -8.617 1.00 91.69 173 TYR A O 1
ATOM 1295 N N . ASP A 1 174 ? 4.426 -2.835 -8.867 1.00 93.00 174 ASP A N 1
ATOM 1296 C CA . ASP A 1 174 ? 3.728 -2.625 -7.588 1.00 93.00 174 ASP A CA 1
ATOM 1297 C C . ASP A 1 174 ? 4.689 -2.700 -6.390 1.00 93.00 174 ASP A C 1
ATOM 1299 O O . ASP A 1 174 ? 4.535 -1.950 -5.419 1.00 93.00 174 ASP A O 1
ATOM 1303 N N . PHE A 1 175 ? 5.734 -3.529 -6.466 1.00 93.06 175 PHE A N 1
ATOM 1304 C CA . PHE A 1 175 ? 6.795 -3.553 -5.461 1.00 93.06 175 PHE A CA 1
ATOM 1305 C C . PHE A 1 175 ? 7.624 -2.273 -5.468 1.00 93.06 175 PHE A C 1
ATOM 1307 O O . PHE A 1 175 ? 7.870 -1.692 -4.406 1.00 93.06 175 PHE A O 1
ATOM 1314 N N . TRP A 1 176 ? 8.022 -1.783 -6.638 1.00 93.19 176 TRP A N 1
ATOM 1315 C CA . TRP A 1 176 ? 8.815 -0.563 -6.707 1.00 93.19 176 TRP A CA 1
ATOM 1316 C C . TRP A 1 176 ? 8.030 0.674 -6.301 1.00 93.19 176 TRP A C 1
ATOM 1318 O O . TRP A 1 176 ? 8.546 1.488 -5.533 1.00 93.19 176 TRP A O 1
ATOM 1328 N N . THR A 1 177 ? 6.761 0.789 -6.694 1.00 95.50 177 THR A N 1
ATOM 1329 C CA . THR A 1 177 ? 5.896 1.861 -6.188 1.00 95.50 177 THR A CA 1
ATOM 1330 C C . THR A 1 177 ? 5.685 1.743 -4.683 1.00 95.50 177 THR A C 1
ATOM 1332 O O . THR A 1 177 ? 5.702 2.761 -3.991 1.00 95.50 177 THR A O 1
ATOM 1335 N N . PHE A 1 178 ? 5.567 0.530 -4.129 1.00 94.69 178 PHE A N 1
ATOM 1336 C CA . PHE A 1 178 ? 5.545 0.302 -2.683 1.00 94.69 178 PHE A CA 1
ATOM 1337 C C . PHE A 1 178 ? 6.821 0.805 -1.992 1.00 94.69 178 PHE A C 1
ATOM 1339 O O . PHE A 1 178 ? 6.721 1.511 -0.982 1.00 94.69 178 PHE A O 1
ATOM 1346 N N . VAL A 1 179 ? 8.007 0.489 -2.519 1.00 91.81 179 VAL A N 1
ATOM 1347 C CA . VAL A 1 179 ? 9.293 0.946 -1.966 1.00 91.81 179 VAL A CA 1
ATOM 1348 C C . VAL A 1 179 ? 9.415 2.465 -2.082 1.00 91.81 179 VAL A C 1
ATOM 1350 O O . VAL A 1 179 ? 9.629 3.138 -1.072 1.00 91.81 179 VAL A O 1
ATOM 1353 N N . GLY A 1 180 ? 9.212 3.016 -3.279 1.00 92.56 180 GLY A N 1
ATOM 1354 C CA . GLY A 1 180 ? 9.350 4.443 -3.562 1.00 92.56 180 GLY A CA 1
ATOM 1355 C C . GLY A 1 180 ? 8.395 5.301 -2.734 1.00 92.56 180 GLY A C 1
ATOM 1356 O O . GLY A 1 180 ? 8.822 6.258 -2.089 1.00 92.56 180 GLY A O 1
ATOM 1357 N N . SER A 1 181 ? 7.116 4.924 -2.652 1.00 95.31 181 SER A N 1
ATOM 1358 C CA . SER A 1 181 ? 6.133 5.638 -1.823 1.00 95.31 181 SER A CA 1
ATOM 1359 C C . SER A 1 181 ? 6.402 5.504 -0.321 1.00 95.31 181 SER A C 1
ATOM 1361 O O . SER A 1 181 ? 6.160 6.454 0.427 1.00 95.31 181 SER A O 1
ATOM 1363 N N . SER A 1 182 ? 6.952 4.373 0.137 1.00 92.25 182 SER A N 1
ATOM 1364 C CA . SER A 1 182 ? 7.384 4.209 1.532 1.00 92.25 182 SER A CA 1
ATOM 1365 C C . SER A 1 182 ? 8.573 5.107 1.864 1.00 92.25 182 SER A C 1
ATOM 1367 O O . SER A 1 182 ? 8.563 5.779 2.893 1.00 92.25 182 SER A O 1
ATOM 1369 N N . MET A 1 183 ? 9.573 5.164 0.982 1.00 88.06 183 MET A N 1
ATOM 1370 C CA . MET A 1 183 ? 10.732 6.044 1.136 1.00 88.06 183 MET A CA 1
ATOM 1371 C C . MET A 1 183 ? 10.321 7.515 1.092 1.00 88.06 183 MET A C 1
ATOM 1373 O O . MET A 1 183 ? 10.756 8.286 1.941 1.00 88.06 183 MET A O 1
ATOM 1377 N N . TYR A 1 184 ? 9.427 7.896 0.178 1.00 91.31 184 TYR A N 1
ATOM 1378 C CA . TYR A 1 184 ? 8.862 9.244 0.126 1.00 91.31 184 TYR A CA 1
ATOM 1379 C C . TYR A 1 184 ? 8.154 9.620 1.434 1.00 91.31 184 TYR A C 1
ATOM 1381 O O . TYR A 1 184 ? 8.356 10.708 1.970 1.00 91.31 184 TYR A O 1
ATOM 1389 N N . ALA A 1 185 ? 7.347 8.705 1.978 1.00 92.38 185 ALA A N 1
ATOM 1390 C CA . ALA A 1 185 ? 6.599 8.939 3.207 1.00 92.38 185 ALA A CA 1
ATOM 1391 C C . ALA A 1 185 ? 7.479 9.080 4.457 1.00 92.38 185 ALA A C 1
ATOM 1393 O O . ALA A 1 185 ? 7.037 9.685 5.441 1.00 92.38 185 ALA A O 1
ATOM 1394 N N . LEU A 1 186 ? 8.689 8.515 4.429 1.00 85.88 186 LEU A N 1
ATOM 1395 C CA . LEU A 1 186 ? 9.583 8.441 5.583 1.00 85.88 186 LEU A CA 1
ATOM 1396 C C . LEU A 1 186 ? 10.822 9.326 5.472 1.00 85.88 186 LEU A C 1
ATOM 1398 O O . LEU A 1 186 ? 11.362 9.672 6.510 1.00 85.88 186 LEU A O 1
ATOM 1402 N N . GLY A 1 187 ? 11.215 9.758 4.274 1.00 82.69 187 GLY A N 1
ATOM 1403 C CA . GLY A 1 187 ? 12.416 10.569 4.045 1.00 82.69 187 GLY A CA 1
ATOM 1404 C C . GLY A 1 187 ? 13.618 9.778 3.522 1.00 82.69 187 GLY A C 1
ATOM 1405 O O . GLY A 1 187 ? 14.592 10.384 3.076 1.00 82.69 187 GLY A O 1
ATOM 1406 N N . GLY A 1 188 ? 13.534 8.444 3.486 1.00 79.88 188 GLY A N 1
ATOM 1407 C CA . GLY A 1 188 ? 14.557 7.572 2.916 1.00 79.88 188 GLY A CA 1
ATOM 1408 C C . GLY A 1 188 ? 14.566 6.169 3.521 1.00 79.88 188 GLY A C 1
ATOM 1409 O O . GLY A 1 188 ? 13.695 5.789 4.304 1.00 79.88 188 GLY A O 1
ATOM 1410 N N . ILE A 1 189 ? 15.576 5.378 3.147 1.00 71.31 189 ILE A N 1
ATOM 1411 C CA . ILE A 1 189 ? 15.719 3.990 3.613 1.00 71.31 189 ILE A CA 1
ATOM 1412 C C . ILE A 1 189 ? 16.153 3.899 5.084 1.00 71.31 189 ILE A C 1
ATOM 1414 O O . ILE A 1 189 ? 15.769 2.963 5.783 1.00 71.31 189 ILE A O 1
ATOM 1418 N N . GLU A 1 190 ? 16.918 4.882 5.573 1.00 74.94 190 GLU A N 1
ATOM 1419 C CA . GLU A 1 190 ? 17.318 4.965 6.984 1.00 74.94 190 GLU A CA 1
ATOM 1420 C C . GLU A 1 190 ? 16.086 5.125 7.883 1.00 74.94 190 GLU A C 1
ATOM 1422 O O . GLU A 1 190 ? 15.926 4.382 8.853 1.00 74.94 190 GLU A O 1
ATOM 1427 N N . ASP A 1 191 ? 15.157 5.996 7.484 1.00 75.00 191 ASP A N 1
ATOM 1428 C CA . ASP A 1 191 ? 13.905 6.231 8.200 1.00 75.00 191 ASP A CA 1
ATOM 1429 C C . ASP A 1 191 ? 12.959 5.018 8.138 1.00 75.00 191 ASP A C 1
ATOM 1431 O O . ASP A 1 191 ? 12.240 4.741 9.097 1.00 75.00 191 ASP A O 1
ATOM 1435 N N . LEU A 1 192 ? 12.993 4.229 7.056 1.00 68.69 192 LEU A N 1
ATOM 1436 C CA . LEU A 1 192 ? 12.260 2.958 6.968 1.00 68.69 192 LEU A CA 1
ATOM 1437 C C . LEU A 1 192 ? 12.787 1.922 7.970 1.00 68.69 192 LEU A C 1
ATOM 1439 O O . LEU A 1 192 ? 12.006 1.245 8.646 1.00 68.69 192 LEU A O 1
ATOM 1443 N N . ILE A 1 193 ? 14.111 1.817 8.098 1.00 70.75 193 ILE A N 1
ATOM 1444 C CA . ILE A 1 193 ? 14.752 0.957 9.097 1.00 70.75 193 ILE A CA 1
ATOM 1445 C C . ILE A 1 193 ? 14.389 1.433 10.509 1.00 70.75 193 ILE A C 1
ATOM 1447 O O . ILE A 1 193 ? 14.119 0.610 11.388 1.00 70.75 193 ILE A O 1
ATOM 1451 N N . ASP A 1 194 ? 14.362 2.742 10.741 1.00 74.06 194 ASP A N 1
ATOM 1452 C CA . ASP A 1 194 ? 14.021 3.307 12.043 1.00 74.06 194 ASP A CA 1
ATOM 1453 C C . ASP A 1 194 ? 12.537 3.139 12.390 1.00 74.06 194 ASP A C 1
ATOM 1455 O O . ASP A 1 194 ? 12.234 2.755 13.524 1.00 74.06 194 ASP A O 1
ATOM 1459 N N . LEU A 1 195 ? 11.623 3.266 11.422 1.00 70.81 195 LEU A N 1
ATOM 1460 C CA . LEU A 1 195 ? 10.215 2.906 11.601 1.00 70.81 195 LEU A CA 1
ATOM 1461 C C . LEU A 1 195 ? 10.073 1.425 11.973 1.00 70.81 195 LEU A C 1
ATOM 1463 O O . LEU A 1 195 ? 9.387 1.094 12.940 1.00 70.81 195 LEU A O 1
ATOM 1467 N N . ALA A 1 196 ? 10.758 0.521 11.266 1.00 70.06 196 ALA A N 1
ATOM 1468 C CA . ALA A 1 196 ? 10.723 -0.909 11.577 1.00 70.06 196 ALA A CA 1
ATOM 1469 C C . ALA A 1 196 ? 11.251 -1.205 12.995 1.00 70.06 196 ALA A C 1
ATOM 1471 O O . ALA A 1 196 ? 10.663 -2.009 13.727 1.00 70.06 196 ALA A O 1
ATOM 1472 N N . LYS A 1 197 ? 12.319 -0.520 13.431 1.00 72.50 197 LYS A N 1
ATOM 1473 C CA . LYS A 1 197 ? 12.824 -0.603 14.813 1.00 72.50 197 LYS A CA 1
ATOM 1474 C C . LYS A 1 197 ? 11.810 -0.070 15.822 1.00 72.50 197 LYS A C 1
ATOM 1476 O O . LYS A 1 197 ? 11.630 -0.694 16.868 1.00 72.50 197 LYS A O 1
ATOM 1481 N N . GLN A 1 198 ? 11.164 1.060 15.539 1.00 73.06 198 GLN A N 1
ATOM 1482 C CA . GLN A 1 198 ? 10.159 1.659 16.418 1.00 73.06 198 GLN A CA 1
ATOM 1483 C C . GLN A 1 198 ? 8.978 0.705 16.593 1.00 73.06 198 GLN A C 1
ATOM 1485 O O . GLN A 1 198 ? 8.601 0.393 17.719 1.00 73.06 198 GLN A O 1
ATOM 1490 N N . VAL A 1 199 ? 8.471 0.152 15.492 1.00 67.62 199 VAL A N 1
ATOM 1491 C CA . VAL A 1 199 ? 7.406 -0.852 15.493 1.00 67.62 199 VAL A CA 1
ATOM 1492 C C . VAL A 1 199 ? 7.809 -2.081 16.306 1.00 67.62 199 VAL A C 1
ATOM 1494 O O . VAL A 1 199 ? 7.064 -2.481 17.200 1.00 67.62 199 VAL A O 1
ATOM 1497 N N . TYR A 1 200 ? 9.008 -2.631 16.083 1.00 71.19 200 TYR A N 1
ATOM 1498 C CA . TYR A 1 200 ? 9.543 -3.744 16.875 1.00 71.19 200 TYR A CA 1
ATOM 1499 C C . TYR A 1 200 ? 9.547 -3.421 18.375 1.00 71.19 200 TYR A C 1
ATOM 1501 O O . TYR A 1 200 ? 9.079 -4.220 19.186 1.00 71.19 200 TYR A O 1
ATOM 1509 N N . GLN A 1 201 ? 10.058 -2.249 18.759 1.00 75.12 201 GLN A N 1
ATOM 1510 C CA . GLN A 1 201 ? 10.161 -1.837 20.160 1.00 75.12 201 GLN A CA 1
ATOM 1511 C C . GLN A 1 201 ? 8.783 -1.637 20.795 1.00 75.12 201 GLN A C 1
ATOM 1513 O O . GLN A 1 201 ? 8.554 -2.099 21.913 1.00 75.12 201 GLN A O 1
ATOM 1518 N N . THR A 1 202 ? 7.852 -1.000 20.084 1.00 66.31 202 THR A N 1
ATOM 1519 C CA . THR A 1 202 ? 6.469 -0.822 20.532 1.00 66.31 202 THR A CA 1
ATOM 1520 C C . THR A 1 202 ? 5.775 -2.169 20.697 1.00 66.31 202 THR A C 1
ATOM 1522 O O . THR A 1 202 ? 5.127 -2.402 21.713 1.00 66.31 202 THR A O 1
ATOM 1525 N N . MET A 1 203 ? 5.936 -3.087 19.750 1.00 68.75 203 MET A N 1
ATOM 1526 C CA . MET A 1 203 ? 5.343 -4.423 19.815 1.00 68.75 203 MET A CA 1
ATOM 1527 C C . MET A 1 203 ? 5.928 -5.253 20.958 1.00 68.75 203 MET A C 1
ATOM 1529 O O . MET A 1 203 ? 5.171 -5.839 21.733 1.00 68.75 203 MET A O 1
ATOM 1533 N N . ALA A 1 204 ? 7.251 -5.219 21.137 1.00 71.00 204 ALA A N 1
ATOM 1534 C CA . ALA A 1 204 ? 7.934 -5.857 22.260 1.00 71.00 204 ALA A CA 1
ATOM 1535 C C . ALA A 1 204 ? 7.436 -5.324 23.612 1.00 71.00 204 ALA A C 1
ATOM 1537 O O . ALA A 1 204 ? 7.159 -6.101 24.525 1.00 71.00 204 ALA A O 1
ATOM 1538 N N . ALA A 1 205 ? 7.293 -4.001 23.736 1.00 69.69 205 ALA A N 1
ATOM 1539 C CA . ALA A 1 205 ? 6.822 -3.352 24.957 1.00 69.69 205 ALA A CA 1
ATOM 1540 C C . ALA A 1 205 ? 5.355 -3.677 25.283 1.00 69.69 205 ALA A C 1
ATOM 1542 O O . ALA A 1 205 ? 4.978 -3.662 26.453 1.00 69.69 205 ALA A O 1
ATOM 1543 N N . ASN A 1 206 ? 4.544 -3.998 24.271 1.00 62.91 206 ASN A N 1
ATOM 1544 C CA . ASN A 1 206 ? 3.125 -4.335 24.413 1.00 62.91 206 ASN A CA 1
ATOM 1545 C C . ASN A 1 206 ? 2.848 -5.846 24.344 1.00 62.91 206 ASN A C 1
ATOM 1547 O O . ASN A 1 206 ? 1.725 -6.255 24.073 1.00 62.91 206 ASN A O 1
ATOM 1551 N N . GLY A 1 207 ? 3.861 -6.690 24.573 1.00 59.88 207 GLY A N 1
ATOM 1552 C CA . GLY A 1 207 ? 3.667 -8.136 24.711 1.00 59.88 207 GLY A CA 1
ATOM 1553 C C . GLY A 1 207 ? 3.254 -8.860 23.426 1.00 59.88 207 GLY A C 1
ATOM 1554 O O . GLY A 1 207 ? 2.844 -10.019 23.494 1.00 59.88 207 GLY A O 1
ATOM 1555 N N . VAL A 1 208 ? 3.385 -8.224 22.256 1.00 62.22 208 VAL A N 1
ATOM 1556 C CA . VAL A 1 208 ? 3.264 -8.916 20.968 1.00 62.22 208 VAL A CA 1
ATOM 1557 C C . VAL A 1 208 ? 4.399 -9.929 20.882 1.00 62.22 208 VAL A C 1
ATOM 1559 O O . VAL A 1 208 ? 5.552 -9.608 21.174 1.00 62.22 208 VAL A O 1
ATOM 1562 N N . GLY A 1 209 ? 4.091 -11.155 20.459 1.00 63.28 209 GLY A N 1
ATOM 1563 C CA . GLY A 1 209 ? 5.102 -12.151 20.121 1.00 63.28 209 GLY A CA 1
ATOM 1564 C C . GLY A 1 209 ? 5.938 -11.664 18.942 1.00 63.28 209 GLY A C 1
ATOM 1565 O O . GLY A 1 209 ? 5.634 -11.976 17.797 1.00 63.28 209 GLY A O 1
ATOM 1566 N N . VAL A 1 210 ? 6.997 -10.904 19.220 1.00 64.56 210 VAL A N 1
ATOM 1567 C CA . VAL A 1 210 ? 7.798 -10.223 18.193 1.00 64.56 210 VAL A CA 1
ATOM 1568 C C . VAL A 1 210 ? 8.459 -11.207 17.234 1.00 64.56 210 VAL A C 1
ATOM 1570 O O . VAL A 1 210 ? 8.700 -10.884 16.079 1.00 64.56 210 VAL A O 1
ATOM 1573 N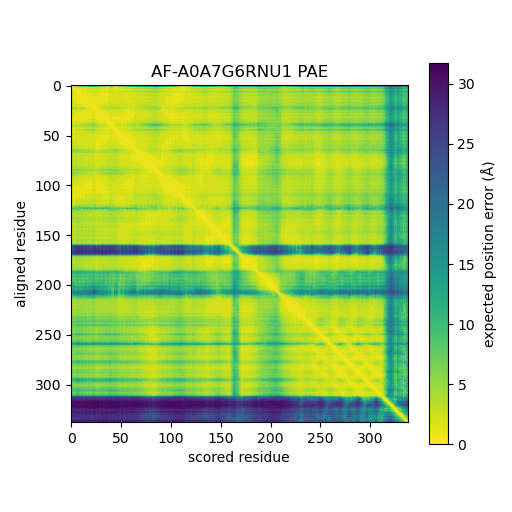 N . LEU A 1 211 ? 8.682 -12.442 17.686 1.00 64.88 211 LEU A N 1
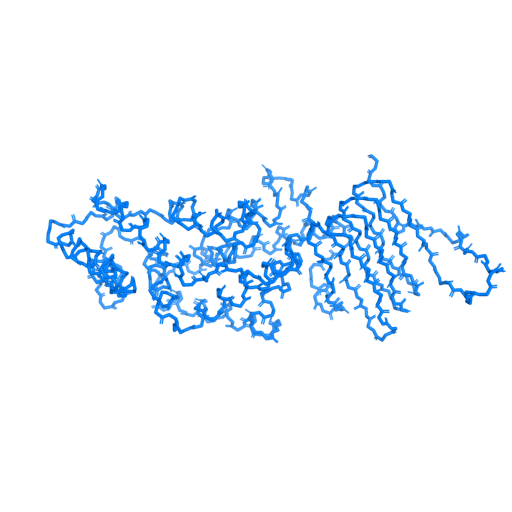ATOM 1574 C CA . LEU A 1 211 ? 9.171 -13.522 16.840 1.00 64.88 211 LEU A CA 1
ATOM 1575 C C . LEU A 1 211 ? 8.215 -13.821 15.671 1.00 64.88 211 LEU A C 1
ATOM 1577 O O . LEU A 1 211 ? 8.683 -14.103 14.574 1.00 64.88 211 LEU A O 1
ATOM 1581 N N . GLY A 1 212 ? 6.897 -13.726 15.887 1.00 71.75 212 GLY A N 1
ATOM 1582 C CA . GLY A 1 212 ? 5.879 -13.922 14.852 1.00 71.75 212 GLY A CA 1
ATOM 1583 C C . GLY A 1 212 ? 5.922 -12.814 13.805 1.00 71.75 212 GLY A C 1
ATOM 1584 O O . GLY A 1 212 ? 6.183 -13.096 12.643 1.00 71.75 212 GLY A O 1
ATOM 1585 N N . THR A 1 213 ? 5.795 -11.554 14.233 1.00 74.06 213 THR A N 1
ATOM 1586 C CA . THR A 1 213 ? 5.911 -10.377 13.352 1.00 74.06 213 THR A CA 1
ATOM 1587 C C . THR A 1 213 ? 7.230 -10.349 12.583 1.00 74.06 213 THR A C 1
ATOM 1589 O O . THR A 1 213 ? 7.249 -10.082 11.386 1.00 74.06 213 THR A O 1
ATOM 1592 N N . PHE A 1 214 ? 8.347 -10.644 13.250 1.00 75.56 214 PHE A N 1
ATOM 1593 C CA . PHE A 1 214 ? 9.654 -10.696 12.604 1.00 75.56 214 PHE A CA 1
ATOM 1594 C C . PHE A 1 214 ? 9.691 -11.802 11.550 1.00 75.56 214 PHE A C 1
ATOM 1596 O O . PHE A 1 214 ? 10.161 -11.568 10.448 1.00 75.56 214 PHE A O 1
ATOM 1603 N N . THR A 1 215 ? 9.124 -12.977 11.836 1.00 82.19 215 THR A N 1
ATOM 1604 C CA . THR A 1 215 ? 9.010 -14.049 10.836 1.00 82.19 215 THR A CA 1
ATOM 1605 C C . THR A 1 215 ? 8.183 -13.596 9.630 1.00 82.19 215 THR A C 1
ATOM 1607 O O . THR A 1 215 ? 8.600 -13.842 8.503 1.00 82.19 215 THR A O 1
ATOM 1610 N N . THR A 1 216 ? 7.071 -12.885 9.844 1.00 87.19 216 THR A N 1
ATOM 1611 C CA . THR A 1 216 ? 6.228 -12.330 8.772 1.00 87.19 216 THR A CA 1
ATOM 1612 C C . THR A 1 216 ? 6.992 -11.329 7.901 1.00 87.19 216 THR A C 1
ATOM 1614 O O . THR A 1 216 ? 7.026 -11.478 6.684 1.00 87.19 216 THR A O 1
ATOM 1617 N N . VAL A 1 217 ? 7.670 -10.348 8.505 1.00 84.81 217 VAL A N 1
ATOM 1618 C CA . VAL A 1 217 ? 8.459 -9.349 7.761 1.00 84.81 217 VAL A CA 1
ATOM 1619 C C . VAL A 1 217 ? 9.623 -10.005 7.014 1.00 84.81 217 VAL A C 1
ATOM 1621 O O . VAL A 1 217 ? 9.834 -9.715 5.842 1.00 84.81 217 VAL A O 1
ATOM 1624 N N . PHE A 1 218 ? 10.352 -10.929 7.648 1.00 84.31 218 PHE A N 1
ATOM 1625 C CA . PHE A 1 218 ? 11.449 -11.651 6.991 1.00 84.31 218 PHE A CA 1
ATOM 1626 C C . PHE A 1 218 ? 10.967 -12.489 5.819 1.00 84.31 218 PHE A C 1
ATOM 1628 O O . PHE A 1 218 ? 11.640 -12.546 4.795 1.00 84.31 218 PHE A O 1
ATOM 1635 N N . LYS A 1 219 ? 9.806 -13.126 5.961 1.00 86.06 219 LYS A N 1
ATOM 1636 C CA . LYS A 1 219 ? 9.190 -13.877 4.878 1.00 86.06 219 LYS A CA 1
ATOM 1637 C C . LYS A 1 219 ? 8.819 -12.954 3.715 1.00 86.06 219 LYS A C 1
ATOM 1639 O O . LYS A 1 219 ? 9.176 -13.261 2.588 1.00 86.06 219 LYS A O 1
ATOM 1644 N N . ALA A 1 220 ? 8.192 -11.808 3.978 1.00 87.62 220 ALA A N 1
ATOM 1645 C CA . ALA A 1 220 ? 7.880 -10.828 2.938 1.00 87.62 220 ALA A CA 1
ATOM 1646 C C . ALA A 1 220 ? 9.140 -10.298 2.230 1.00 87.62 220 ALA A C 1
ATOM 1648 O O . ALA A 1 220 ? 9.152 -10.178 1.007 1.00 87.62 220 ALA A O 1
ATOM 1649 N N . MET A 1 221 ? 10.221 -10.040 2.976 1.00 85.19 221 MET A N 1
ATOM 1650 C CA . MET A 1 221 ? 11.517 -9.654 2.404 1.00 85.19 221 MET A CA 1
ATOM 1651 C C . MET A 1 221 ? 12.106 -10.761 1.528 1.00 85.19 221 MET A C 1
ATOM 1653 O O . MET A 1 221 ? 12.587 -10.478 0.439 1.00 85.19 221 MET A O 1
ATOM 1657 N N . TRP A 1 222 ? 12.058 -12.010 1.990 1.00 87.06 222 TRP A N 1
ATOM 1658 C CA . TRP A 1 222 ? 12.545 -13.162 1.236 1.00 87.06 222 TRP A CA 1
ATOM 1659 C C . TRP A 1 222 ? 11.746 -13.384 -0.053 1.00 87.06 222 TRP A C 1
ATOM 1661 O O . TRP A 1 222 ? 12.331 -13.594 -1.110 1.00 87.06 222 TRP A O 1
ATOM 1671 N N . ASP A 1 223 ? 10.417 -13.302 0.023 1.00 87.88 223 ASP A N 1
ATOM 1672 C CA . ASP A 1 223 ? 9.534 -13.437 -1.139 1.00 87.88 223 ASP A CA 1
ATOM 1673 C C . ASP A 1 223 ? 9.794 -12.297 -2.147 1.00 87.88 223 ASP A C 1
ATOM 1675 O O . ASP A 1 223 ? 9.877 -12.545 -3.348 1.00 87.88 223 ASP A O 1
ATOM 1679 N N . SER A 1 224 ? 10.021 -11.068 -1.661 1.00 88.12 224 SER A N 1
ATOM 1680 C CA . SER A 1 224 ? 10.414 -9.925 -2.504 1.00 88.12 224 SER A CA 1
ATOM 1681 C C . SER A 1 224 ? 11.760 -10.162 -3.192 1.00 88.12 224 SER A C 1
ATOM 1683 O O . SER A 1 224 ? 11.917 -9.886 -4.375 1.00 88.12 224 SER A O 1
ATOM 1685 N N . ASP A 1 225 ? 12.735 -10.696 -2.457 1.00 87.75 225 ASP A N 1
ATOM 1686 C CA . ASP A 1 225 ? 14.070 -11.005 -2.968 1.00 87.75 225 ASP A CA 1
ATOM 1687 C C . ASP A 1 225 ? 14.036 -12.069 -4.069 1.00 87.75 225 ASP A C 1
ATOM 1689 O O . ASP A 1 225 ? 14.705 -11.924 -5.091 1.00 87.75 225 ASP A O 1
ATOM 1693 N N . ALA A 1 226 ? 13.198 -13.094 -3.903 1.00 86.06 226 ALA A N 1
ATOM 1694 C CA . ALA A 1 226 ? 12.972 -14.115 -4.917 1.00 86.06 226 ALA A CA 1
ATOM 1695 C C . ALA A 1 226 ? 12.327 -13.540 -6.190 1.00 86.06 226 ALA A C 1
ATOM 1697 O O . ALA A 1 226 ? 12.786 -13.852 -7.289 1.00 86.06 226 ALA A O 1
ATOM 1698 N N . MET A 1 227 ? 11.315 -12.678 -6.044 1.00 86.81 227 MET A N 1
ATOM 1699 C CA . MET A 1 227 ? 10.650 -12.013 -7.169 1.00 86.81 227 MET A CA 1
ATOM 1700 C C . MET A 1 227 ? 11.624 -11.119 -7.949 1.00 86.81 227 MET A C 1
ATOM 1702 O O . MET A 1 227 ? 11.730 -11.242 -9.166 1.00 86.81 227 MET A O 1
ATOM 1706 N N . LEU A 1 228 ? 12.399 -10.268 -7.267 1.00 85.69 228 LEU A N 1
ATOM 1707 C CA . LEU A 1 228 ? 13.377 -9.401 -7.935 1.00 85.69 228 LEU A CA 1
ATOM 1708 C C . LEU A 1 228 ? 14.514 -10.188 -8.586 1.00 85.69 228 LEU A C 1
ATOM 1710 O O . LEU A 1 228 ? 14.980 -9.819 -9.665 1.00 85.69 228 LEU A O 1
ATOM 1714 N N . HIS A 1 229 ? 14.948 -11.287 -7.964 1.00 84.38 229 HIS A N 1
ATOM 1715 C CA . HIS A 1 229 ? 15.968 -12.141 -8.558 1.00 84.38 229 HIS A CA 1
ATOM 1716 C C . HIS A 1 229 ? 15.473 -12.805 -9.838 1.00 84.38 229 HIS A C 1
ATOM 1718 O O . HIS A 1 229 ? 16.243 -12.964 -10.780 1.00 84.38 229 HIS A O 1
ATOM 1724 N N . GLN A 1 230 ? 14.196 -13.163 -9.903 1.00 81.75 230 GLN A N 1
ATOM 1725 C CA . GLN A 1 230 ? 13.615 -13.662 -11.137 1.00 81.75 230 GLN A CA 1
ATOM 1726 C C . GLN A 1 230 ? 13.451 -12.550 -12.183 1.00 81.75 230 GLN A C 1
ATOM 1728 O O . GLN A 1 230 ? 13.794 -12.776 -13.341 1.00 81.75 230 GLN A O 1
ATOM 1733 N N . ALA A 1 231 ? 12.962 -11.372 -11.784 1.00 81.19 231 ALA A N 1
ATOM 1734 C CA . ALA A 1 231 ? 12.719 -10.257 -12.697 1.00 81.19 231 ALA A CA 1
ATOM 1735 C C . ALA A 1 231 ? 14.018 -9.722 -13.321 1.00 81.19 231 ALA A C 1
ATOM 1737 O O . ALA A 1 231 ? 14.086 -9.502 -14.526 1.00 81.19 231 ALA A O 1
ATOM 1738 N N . TYR A 1 232 ? 15.070 -9.559 -12.511 1.00 83.62 232 TYR A N 1
ATOM 1739 C CA . TYR A 1 232 ? 16.285 -8.837 -12.911 1.00 83.62 232 TYR A CA 1
ATOM 1740 C C . TYR A 1 232 ? 17.580 -9.646 -12.785 1.00 83.62 232 TYR A C 1
ATOM 1742 O O . TYR A 1 232 ? 18.657 -9.139 -13.093 1.00 83.62 232 TYR A O 1
ATOM 1750 N N . GLY A 1 233 ? 17.538 -10.876 -12.265 1.00 83.25 233 GLY A N 1
ATOM 1751 C CA . GLY A 1 233 ? 18.750 -11.637 -11.934 1.00 83.25 233 GLY A CA 1
ATOM 1752 C C . GLY A 1 233 ? 19.510 -11.095 -10.715 1.00 83.25 233 GLY A C 1
ATOM 1753 O O . GLY A 1 233 ? 20.612 -11.560 -10.414 1.00 83.25 233 GLY A O 1
ATOM 1754 N N . LEU A 1 234 ? 18.934 -10.134 -9.984 1.00 83.94 234 LEU A N 1
ATOM 1755 C CA . LEU A 1 234 ? 19.571 -9.395 -8.891 1.00 83.94 234 LEU A CA 1
ATOM 1756 C C . LEU A 1 234 ? 18.772 -9.498 -7.593 1.00 83.94 234 LEU A C 1
ATOM 1758 O O . LEU A 1 234 ? 17.555 -9.611 -7.594 1.00 83.94 234 LEU A O 1
ATOM 1762 N N . TYR A 1 235 ? 19.476 -9.425 -6.469 1.00 86.06 235 TYR A N 1
ATOM 1763 C CA . TYR A 1 235 ? 18.866 -9.483 -5.143 1.00 86.06 235 TYR A CA 1
ATOM 1764 C C . TYR A 1 235 ? 18.556 -8.079 -4.608 1.00 86.06 235 TYR A C 1
ATOM 1766 O O . TYR A 1 235 ? 19.274 -7.118 -4.906 1.00 86.06 235 TYR A O 1
ATOM 1774 N N . THR A 1 236 ? 17.538 -7.965 -3.751 1.00 84.81 236 THR A N 1
ATOM 1775 C CA . THR A 1 236 ? 17.105 -6.704 -3.118 1.00 84.81 236 THR A CA 1
ATOM 1776 C C . THR A 1 236 ? 18.257 -5.888 -2.519 1.00 84.81 236 THR A C 1
ATOM 1778 O O . THR A 1 236 ? 18.291 -4.679 -2.766 1.00 84.81 236 THR A O 1
ATOM 1781 N N . PRO A 1 237 ? 19.249 -6.462 -1.794 1.00 84.19 237 PRO A N 1
ATOM 1782 C CA . PRO A 1 237 ? 20.303 -5.652 -1.191 1.00 84.19 237 PRO A CA 1
ATOM 1783 C C . PRO A 1 237 ? 21.232 -5.050 -2.245 1.00 84.19 237 PRO A C 1
ATOM 1785 O O . PRO A 1 237 ? 21.765 -3.966 -2.028 1.00 84.19 237 PRO A O 1
ATOM 1788 N N . SER A 1 238 ? 21.427 -5.725 -3.382 1.00 83.88 238 SER A N 1
ATOM 1789 C CA . SER A 1 238 ? 22.207 -5.197 -4.505 1.00 83.88 238 SER A CA 1
ATOM 1790 C C . SER A 1 238 ? 21.506 -3.997 -5.126 1.00 8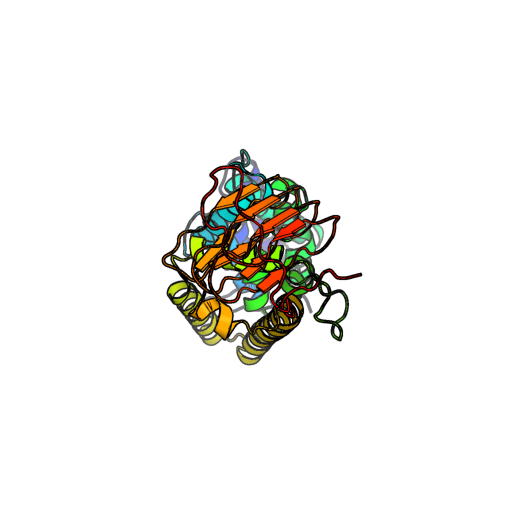3.88 238 SER A C 1
ATOM 1792 O O . SER A 1 238 ? 22.145 -2.967 -5.330 1.00 83.88 238 SER A O 1
ATOM 1794 N N . ILE A 1 239 ? 20.194 -4.108 -5.342 1.00 85.31 239 ILE A N 1
ATOM 1795 C CA . ILE A 1 239 ? 19.413 -3.048 -5.977 1.00 85.31 239 ILE A CA 1
ATOM 1796 C C . ILE A 1 239 ? 19.348 -1.815 -5.067 1.00 85.31 239 ILE A C 1
ATOM 1798 O O . ILE A 1 239 ? 19.819 -0.744 -5.438 1.00 85.31 239 ILE A O 1
ATOM 1802 N N . LEU A 1 240 ? 18.886 -1.977 -3.824 1.00 84.50 240 LEU A N 1
ATOM 1803 C CA . LEU A 1 240 ? 18.675 -0.857 -2.896 1.00 84.50 240 LEU A CA 1
ATOM 1804 C C . LEU A 1 240 ? 19.964 -0.148 -2.448 1.00 84.50 240 LEU A C 1
ATOM 1806 O O . LEU A 1 240 ? 19.894 0.959 -1.919 1.00 84.50 240 LEU A O 1
ATOM 1810 N N . SER A 1 241 ? 21.133 -0.780 -2.599 1.00 85.94 241 SER A N 1
ATOM 1811 C CA . SER A 1 241 ? 22.420 -0.171 -2.226 1.00 85.94 241 SER A CA 1
ATOM 1812 C C . SER A 1 241 ? 23.146 0.514 -3.380 1.00 85.94 241 SER A C 1
ATOM 1814 O O . SER A 1 241 ? 24.046 1.314 -3.119 1.00 85.94 241 SER A O 1
ATOM 1816 N N . SER A 1 242 ? 22.788 0.197 -4.626 1.00 87.38 242 SER A N 1
ATOM 1817 C CA . SER A 1 242 ? 23.555 0.621 -5.804 1.00 87.38 242 SER A CA 1
ATOM 1818 C C . SER A 1 242 ? 22.745 1.486 -6.764 1.00 87.38 242 SER A C 1
ATOM 1820 O O . SER A 1 242 ? 23.329 2.339 -7.425 1.00 87.38 242 SER A O 1
ATOM 1822 N N . TYR A 1 243 ? 21.420 1.328 -6.789 1.00 91.44 243 TYR A N 1
ATOM 1823 C CA . TYR A 1 243 ? 20.550 1.955 -7.776 1.00 91.44 243 TYR A CA 1
ATOM 1824 C C . TYR A 1 243 ? 19.687 3.055 -7.152 1.00 91.44 243 TYR A C 1
ATOM 1826 O O . TYR A 1 243 ? 19.131 2.898 -6.063 1.00 91.44 243 TYR A O 1
ATOM 1834 N N . GLN A 1 244 ? 19.575 4.177 -7.856 1.00 92.31 244 GLN A N 1
ATOM 1835 C CA . GLN A 1 244 ? 18.530 5.171 -7.640 1.00 92.31 244 GLN A CA 1
ATOM 1836 C C . GLN A 1 244 ? 17.230 4.683 -8.276 1.00 92.31 244 GLN A C 1
ATOM 1838 O O . GLN A 1 244 ? 17.267 3.984 -9.280 1.00 92.31 244 GLN A O 1
ATOM 1843 N N . LEU A 1 245 ? 16.091 5.044 -7.693 1.00 92.69 245 LEU A N 1
ATOM 1844 C CA . LEU A 1 245 ? 14.781 4.613 -8.170 1.00 92.69 245 LEU A CA 1
ATOM 1845 C C . LEU A 1 245 ? 14.105 5.746 -8.945 1.00 92.69 245 LEU A C 1
ATOM 1847 O O . LEU A 1 245 ? 13.900 6.821 -8.380 1.00 92.69 245 LEU A O 1
ATOM 1851 N N . ASP A 1 246 ? 13.723 5.480 -10.190 1.00 94.31 246 ASP A N 1
ATOM 1852 C CA . ASP A 1 246 ? 12.863 6.341 -11.005 1.00 94.31 246 ASP A CA 1
ATOM 1853 C C . ASP A 1 246 ? 11.650 5.530 -11.485 1.00 94.31 246 ASP A C 1
ATOM 1855 O O . ASP A 1 246 ? 11.779 4.353 -11.812 1.00 94.31 246 ASP A O 1
ATOM 1859 N N . LEU A 1 247 ? 10.453 6.109 -11.448 1.00 95.94 247 LEU A N 1
ATOM 1860 C CA . LEU A 1 247 ? 9.218 5.385 -11.747 1.00 95.94 247 LEU A CA 1
ATOM 1861 C C . LEU A 1 247 ? 8.318 6.226 -12.639 1.00 95.94 247 LEU A C 1
ATOM 1863 O O . LEU A 1 247 ? 7.982 7.361 -12.286 1.00 95.94 247 LEU A O 1
ATOM 1867 N N . GLY A 1 248 ? 7.879 5.617 -13.737 1.00 96.00 248 GLY A N 1
ATOM 1868 C CA . GLY A 1 248 ? 6.734 6.066 -14.511 1.00 96.00 248 GLY A CA 1
ATOM 1869 C C . GLY A 1 248 ? 5.440 5.864 -13.731 1.00 96.00 248 GLY A C 1
ATOM 1870 O O . GLY A 1 248 ? 5.432 5.470 -12.557 1.00 96.00 248 GLY A O 1
ATOM 1871 N N . THR A 1 249 ? 4.322 6.172 -14.364 1.00 95.19 249 THR A N 1
ATOM 1872 C CA . THR A 1 249 ? 2.992 6.002 -13.803 1.00 95.19 249 THR A CA 1
ATOM 1873 C C . THR A 1 249 ? 2.391 4.660 -14.214 1.00 95.19 249 THR A C 1
ATOM 1875 O O . THR A 1 249 ? 2.620 4.134 -15.288 1.00 95.19 249 THR A O 1
ATOM 1878 N N . GLN A 1 250 ? 1.543 4.090 -13.364 1.00 90.44 250 GLN A N 1
ATOM 1879 C CA . GLN A 1 250 ? 1.060 2.722 -13.546 1.00 90.44 250 GLN A CA 1
ATOM 1880 C C . GLN A 1 250 ? 0.172 2.537 -14.785 1.00 90.44 250 GLN A C 1
ATOM 1882 O O . GLN A 1 250 ? -0.111 1.404 -15.130 1.00 90.44 250 GLN A O 1
ATOM 1887 N N . ASN A 1 251 ? -0.412 3.589 -15.364 1.00 87.50 251 ASN A N 1
ATOM 1888 C CA . ASN A 1 251 ? -1.421 3.432 -16.422 1.00 87.50 251 ASN A CA 1
ATOM 1889 C C . ASN A 1 251 ? -1.337 4.523 -17.508 1.00 87.50 251 ASN A C 1
ATOM 1891 O O . ASN A 1 251 ? -2.353 4.802 -18.157 1.00 87.50 251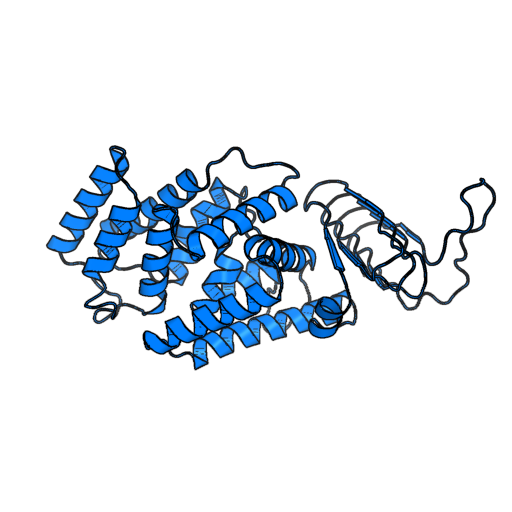 ASN A O 1
ATOM 1895 N N . HIS A 1 252 ? -0.187 5.179 -17.677 1.00 93.50 252 HIS A N 1
ATOM 1896 C CA . HIS A 1 252 ? 0.032 6.139 -18.760 1.00 93.50 252 HIS A CA 1
ATOM 1897 C C . HIS A 1 252 ? 1.309 5.809 -19.510 1.00 93.50 252 HIS A C 1
ATOM 1899 O O . HIS A 1 252 ? 2.148 5.079 -19.024 1.00 93.50 252 HIS A O 1
ATOM 1905 N N . ASN A 1 253 ? 1.421 6.404 -20.693 1.00 96.06 253 ASN A N 1
ATOM 1906 C CA . ASN A 1 253 ? 2.654 6.398 -21.451 1.00 96.06 253 ASN A CA 1
ATOM 1907 C C . ASN A 1 253 ? 3.589 7.450 -20.859 1.00 96.06 253 ASN A C 1
ATOM 1909 O O . ASN A 1 253 ? 3.266 8.647 -20.875 1.00 96.06 253 ASN A O 1
ATOM 1913 N N . ASP A 1 254 ? 4.743 7.010 -20.399 1.00 96.44 254 ASP A N 1
ATOM 1914 C CA . ASP A 1 254 ? 5.744 7.819 -19.737 1.00 96.44 254 ASP A CA 1
ATOM 1915 C C . ASP A 1 254 ? 7.018 7.944 -20.586 1.00 96.44 254 ASP A C 1
ATOM 1917 O O . ASP A 1 254 ? 7.401 7.059 -21.351 1.00 96.44 254 ASP A O 1
ATOM 1921 N N . GLU A 1 255 ? 7.675 9.101 -20.483 1.00 96.44 255 GLU A N 1
ATOM 1922 C CA . GLU A 1 255 ? 8.982 9.350 -21.098 1.00 96.44 255 GLU A CA 1
ATOM 1923 C C . GLU A 1 255 ? 10.001 9.571 -19.980 1.00 96.44 255 GLU A C 1
ATOM 1925 O O . GLU A 1 255 ? 10.022 10.628 -19.341 1.00 96.44 255 GLU A O 1
ATOM 1930 N N . ILE A 1 256 ? 10.851 8.572 -19.747 1.00 95.12 256 ILE A N 1
ATOM 1931 C CA . ILE A 1 256 ? 11.881 8.595 -18.711 1.00 95.12 256 ILE A CA 1
ATOM 1932 C C . ILE A 1 256 ? 13.247 8.714 -19.383 1.00 95.12 256 ILE A C 1
ATOM 1934 O O . ILE A 1 256 ? 13.620 7.914 -20.239 1.00 95.12 256 ILE A O 1
ATOM 1938 N N . ASN A 1 257 ? 14.011 9.735 -18.999 1.00 93.75 257 ASN A N 1
ATOM 1939 C CA . ASN A 1 257 ? 15.343 9.994 -19.537 1.00 93.75 257 ASN A CA 1
ATOM 1940 C C . ASN A 1 257 ? 16.319 10.224 -18.386 1.00 93.75 257 ASN A C 1
ATOM 1942 O O . ASN A 1 257 ? 16.279 11.267 -17.723 1.00 93.75 257 ASN A O 1
ATOM 1946 N N . LEU A 1 258 ? 17.155 9.222 -18.143 1.00 92.50 258 LEU A N 1
ATOM 1947 C CA . LEU A 1 258 ? 18.006 9.134 -16.968 1.00 92.50 258 LEU A CA 1
ATOM 1948 C C . LEU A 1 258 ? 19.312 9.912 -17.157 1.00 92.50 258 LEU A C 1
ATOM 1950 O O . LEU A 1 258 ? 19.818 10.112 -18.265 1.00 92.50 258 LEU A O 1
ATOM 1954 N N . ASP A 1 259 ? 19.861 10.396 -16.043 1.00 89.00 259 ASP A N 1
ATOM 1955 C CA . ASP A 1 259 ? 21.129 11.119 -16.064 1.00 89.00 259 ASP A CA 1
ATOM 1956 C C . ASP A 1 259 ? 22.336 10.182 -16.226 1.00 89.00 259 ASP A C 1
ATOM 1958 O O . ASP A 1 259 ? 22.245 8.962 -16.157 1.00 89.00 259 ASP A O 1
ATOM 1962 N N . ASN A 1 260 ? 23.513 10.769 -16.434 1.00 87.31 260 ASN A N 1
ATOM 1963 C CA . ASN A 1 260 ? 24.740 10.003 -16.636 1.00 87.31 260 ASN A CA 1
ATOM 1964 C C . ASN A 1 260 ? 25.518 9.729 -15.335 1.00 87.31 260 ASN A C 1
ATOM 1966 O O . ASN A 1 260 ? 26.594 9.132 -15.397 1.00 87.31 260 ASN A O 1
ATOM 1970 N N . ASP A 1 261 ? 25.032 10.179 -14.176 1.00 89.88 261 ASP A N 1
ATOM 1971 C CA . ASP A 1 261 ? 25.821 10.229 -12.942 1.00 89.88 261 ASP A CA 1
ATOM 1972 C C . ASP A 1 261 ? 25.509 9.080 -11.974 1.00 89.88 261 ASP A C 1
ATOM 1974 O O . ASP A 1 261 ? 26.383 8.728 -11.168 1.00 89.88 261 ASP A O 1
ATOM 1978 N N . HIS A 1 262 ? 24.341 8.444 -12.097 1.00 92.25 262 HIS A N 1
ATOM 1979 C CA . HIS A 1 262 ? 23.873 7.376 -11.208 1.00 92.25 262 HIS A CA 1
ATOM 1980 C C . HIS A 1 262 ? 23.609 6.061 -11.944 1.00 92.25 262 HIS A C 1
ATOM 1982 O O . HIS A 1 262 ? 23.461 6.050 -13.159 1.00 92.25 262 HIS A O 1
ATOM 1988 N N . GLN A 1 263 ? 23.639 4.957 -11.192 1.00 93.25 263 GLN A N 1
ATOM 1989 C CA . GLN A 1 263 ? 22.977 3.728 -11.621 1.00 93.25 263 GLN A CA 1
ATOM 1990 C C . GLN A 1 263 ? 21.503 3.875 -11.265 1.00 93.25 263 GLN A C 1
ATOM 1992 O O . GLN A 1 263 ? 21.189 4.264 -10.135 1.00 93.25 263 GLN A O 1
ATOM 1997 N N . TRP A 1 264 ? 20.623 3.572 -12.201 1.00 93.88 264 TRP A N 1
ATOM 1998 C CA . TRP A 1 264 ? 19.185 3.737 -12.075 1.00 93.88 264 TRP A CA 1
ATOM 1999 C C . TRP A 1 264 ? 18.480 2.400 -12.196 1.00 93.88 264 TRP A C 1
ATOM 2001 O O . TRP A 1 264 ? 18.817 1.590 -13.050 1.00 93.88 264 TRP A O 1
ATOM 2011 N N . LEU A 1 265 ? 17.497 2.169 -11.338 1.00 93.75 265 LEU A N 1
ATOM 2012 C CA . LEU A 1 265 ? 16.404 1.267 -11.630 1.00 93.75 265 LEU A CA 1
ATOM 2013 C C . LEU A 1 265 ? 15.222 2.136 -12.046 1.00 93.75 265 LEU A C 1
ATOM 2015 O O . LEU A 1 265 ? 14.721 2.927 -11.243 1.00 93.75 265 LEU A O 1
ATOM 2019 N N . SER A 1 266 ? 14.817 1.993 -13.302 1.00 94.88 266 SER A N 1
ATOM 2020 C CA . SER A 1 266 ? 13.658 2.655 -13.878 1.00 94.88 266 SER A CA 1
ATOM 2021 C C . SER A 1 266 ? 12.600 1.627 -14.247 1.00 94.88 266 SER A C 1
ATOM 2023 O O . SER A 1 266 ? 12.935 0.590 -14.817 1.00 94.88 266 SER A O 1
ATOM 2025 N N . SER A 1 267 ? 11.342 1.914 -13.912 1.00 95.38 267 SER A N 1
ATOM 2026 C CA . SER A 1 267 ? 10.198 1.104 -14.331 1.00 95.38 267 SER A CA 1
ATOM 2027 C C . SER A 1 267 ? 9.080 1.991 -14.873 1.00 95.38 267 SER A C 1
ATOM 2029 O O . SER A 1 267 ? 8.656 2.915 -14.172 1.00 95.38 267 SER A O 1
ATOM 2031 N N . GLY A 1 268 ? 8.640 1.734 -16.108 1.00 94.31 268 GLY A N 1
ATOM 2032 C CA . GLY A 1 268 ? 7.593 2.494 -16.802 1.00 94.31 268 GLY A CA 1
ATOM 2033 C C . GLY A 1 268 ? 6.219 2.258 -16.190 1.00 94.31 268 GLY A C 1
ATOM 2034 O O . GLY A 1 268 ? 5.576 3.193 -15.715 1.00 94.31 268 GLY A O 1
ATOM 2035 N N . GLY A 1 269 ? 5.856 0.988 -16.022 1.00 92.75 269 GLY A N 1
ATOM 2036 C CA . GLY A 1 269 ? 4.601 0.581 -15.405 1.00 92.75 269 GLY A CA 1
ATOM 2037 C C . GLY A 1 269 ? 3.684 -0.032 -16.439 1.00 92.75 269 GLY A C 1
ATOM 2038 O O . GLY A 1 269 ? 4.015 -1.072 -16.993 1.00 92.75 269 GLY A O 1
ATOM 2039 N N . LYS A 1 270 ? 2.497 0.538 -16.653 1.00 89.88 270 LYS A N 1
ATOM 2040 C CA . LYS A 1 270 ? 1.667 0.136 -17.795 1.00 89.88 270 LYS A CA 1
ATOM 2041 C C . LYS A 1 270 ? 1.452 1.328 -18.700 1.00 89.88 270 LYS A C 1
ATOM 2043 O O . LYS A 1 270 ? 1.076 2.391 -18.215 1.00 89.88 270 LYS A O 1
ATOM 2048 N N . GLY A 1 271 ? 1.468 1.081 -19.997 1.00 91.00 271 GLY A N 1
ATOM 2049 C CA . GLY A 1 271 ? 1.435 2.117 -21.017 1.00 91.00 271 GLY A CA 1
ATOM 2050 C C . GLY A 1 271 ? 2.410 1.754 -22.123 1.00 91.00 271 GLY A C 1
ATOM 2051 O O . GLY A 1 271 ? 3.111 0.763 -22.019 1.00 91.00 271 GLY A O 1
ATOM 2052 N N . ASP A 1 272 ? 2.416 2.525 -23.205 1.00 94.69 272 ASP A N 1
ATOM 2053 C CA . ASP A 1 272 ? 3.492 2.416 -24.194 1.00 94.69 272 ASP A CA 1
ATOM 2054 C C . ASP A 1 272 ? 4.575 3.431 -23.809 1.00 94.69 272 ASP A C 1
ATOM 2056 O O . ASP A 1 272 ? 4.461 4.623 -24.135 1.00 94.69 272 ASP A O 1
ATOM 2060 N N . ASP A 1 273 ? 5.583 2.971 -23.078 1.00 96.25 273 ASP A N 1
ATOM 2061 C CA . ASP A 1 273 ? 6.579 3.807 -22.421 1.00 96.25 273 ASP A CA 1
ATOM 2062 C C . ASP A 1 273 ? 7.829 4.004 -23.282 1.00 96.25 273 ASP A C 1
ATOM 2064 O O . ASP A 1 273 ? 8.167 3.233 -24.183 1.00 96.25 273 ASP A O 1
ATOM 2068 N N . THR A 1 274 ? 8.551 5.092 -23.033 1.00 95.75 274 THR A N 1
ATOM 2069 C CA . THR A 1 274 ? 9.873 5.335 -23.614 1.00 95.75 274 THR A CA 1
ATOM 2070 C C . THR A 1 274 ? 10.871 5.592 -22.502 1.00 95.75 274 THR A C 1
ATOM 2072 O O . THR A 1 274 ? 10.835 6.642 -21.863 1.00 95.75 274 THR A O 1
ATOM 2075 N N . ILE A 1 275 ? 11.799 4.657 -22.302 1.00 94.31 275 ILE A N 1
ATOM 2076 C CA . ILE A 1 275 ? 12.800 4.737 -21.237 1.00 94.31 275 ILE A CA 1
ATOM 2077 C C . ILE A 1 275 ? 14.196 4.729 -21.843 1.00 94.31 275 ILE A C 1
ATOM 2079 O O . ILE A 1 275 ? 14.594 3.803 -22.551 1.00 94.31 275 ILE A O 1
ATOM 2083 N N . ILE A 1 276 ? 14.958 5.778 -21.549 1.00 92.62 276 ILE A N 1
ATOM 2084 C CA . ILE A 1 276 ? 16.351 5.929 -21.954 1.00 92.62 276 ILE A CA 1
ATOM 2085 C C . ILE A 1 276 ? 17.211 5.941 -20.694 1.00 92.62 276 ILE A C 1
ATOM 2087 O O . ILE A 1 276 ? 17.183 6.899 -19.920 1.00 92.62 276 ILE A O 1
ATOM 2091 N N . GLY A 1 277 ? 17.981 4.873 -20.524 1.00 90.69 277 GLY A N 1
ATOM 2092 C CA . GLY A 1 277 ? 18.997 4.730 -19.496 1.00 90.69 277 GLY A CA 1
ATOM 2093 C C . GLY A 1 277 ? 20.152 5.718 -19.650 1.00 90.69 277 GLY A C 1
ATOM 2094 O O . GLY A 1 277 ? 20.347 6.368 -20.687 1.00 90.69 277 GLY A O 1
ATOM 2095 N N . GLY A 1 278 ? 20.902 5.839 -18.566 1.00 89.62 278 GLY A N 1
ATOM 2096 C CA . GLY A 1 278 ? 22.031 6.725 -18.377 1.00 89.62 278 GLY A CA 1
ATOM 2097 C C . GLY A 1 278 ? 23.329 6.171 -18.955 1.00 89.62 278 GLY A C 1
ATOM 2098 O O . GLY A 1 278 ? 23.365 5.448 -19.948 1.00 89.62 278 GLY A O 1
ATOM 2099 N N . SER A 1 279 ? 24.458 6.572 -18.366 1.00 87.75 279 SER A N 1
ATOM 2100 C CA . SER A 1 279 ? 25.786 6.128 -18.828 1.00 87.75 279 SER A CA 1
ATOM 2101 C C . SER A 1 279 ? 26.416 5.019 -17.993 1.00 87.75 279 SER A C 1
ATOM 2103 O O . SER A 1 279 ? 27.523 4.587 -18.323 1.00 87.75 279 SER A O 1
ATOM 2105 N N . ARG A 1 280 ? 25.751 4.613 -16.911 1.00 91.06 280 ARG A N 1
ATOM 2106 C CA . ARG A 1 280 ? 26.192 3.571 -15.983 1.00 91.06 280 ARG A CA 1
ATOM 2107 C C . ARG A 1 280 ? 25.312 2.341 -16.158 1.00 91.06 280 ARG A C 1
ATOM 2109 O O . ARG A 1 280 ? 24.254 2.455 -16.744 1.00 91.06 280 ARG A O 1
ATOM 2116 N N . GLY A 1 281 ? 25.747 1.206 -15.606 1.00 88.62 281 GLY A N 1
ATOM 2117 C CA . GLY A 1 281 ? 24.957 -0.025 -15.666 1.00 88.62 281 GLY A CA 1
ATOM 2118 C C . GLY A 1 281 ? 23.620 0.103 -14.936 1.00 88.62 281 GLY A C 1
ATOM 2119 O O . GLY A 1 281 ? 23.587 0.025 -13.702 1.00 88.62 281 GLY A O 1
ATOM 2120 N N . ASP A 1 282 ? 22.552 0.278 -15.704 1.00 91.44 282 ASP A N 1
ATOM 2121 C CA . ASP A 1 282 ? 21.195 0.556 -15.247 1.00 91.44 282 ASP A CA 1
ATOM 2122 C C . ASP A 1 282 ? 20.304 -0.697 -15.298 1.00 91.44 282 ASP A C 1
ATOM 2124 O O . ASP A 1 282 ? 20.649 -1.729 -15.877 1.00 91.44 282 ASP A O 1
ATOM 2128 N N . ILE A 1 283 ? 19.142 -0.617 -14.657 1.00 91.44 283 ILE A N 1
ATOM 2129 C CA . ILE A 1 283 ? 18.028 -1.548 -14.815 1.00 91.44 283 ILE A CA 1
ATOM 2130 C C . ILE A 1 283 ? 16.884 -0.751 -15.439 1.00 91.44 283 ILE A C 1
ATOM 2132 O O . ILE A 1 283 ? 16.387 0.201 -14.839 1.00 91.44 283 ILE A O 1
ATOM 2136 N N . VAL A 1 284 ? 16.484 -1.132 -16.646 1.00 92.62 284 VAL A N 1
ATOM 2137 C CA . VAL A 1 284 ? 15.416 -0.495 -17.416 1.00 92.62 284 VAL A CA 1
ATOM 2138 C C . VAL A 1 284 ? 14.300 -1.512 -17.614 1.00 92.62 284 VAL A C 1
ATOM 2140 O O . VAL A 1 284 ? 14.486 -2.507 -18.310 1.00 92.62 284 VAL A O 1
ATOM 2143 N N . ASP A 1 285 ? 13.157 -1.263 -16.991 1.00 92.81 285 ASP A N 1
ATOM 2144 C CA . ASP A 1 285 ? 11.970 -2.113 -17.024 1.00 92.81 285 ASP A CA 1
ATOM 2145 C C . ASP A 1 285 ? 10.820 -1.356 -17.709 1.00 92.81 285 ASP A C 1
ATOM 2147 O O . ASP A 1 285 ? 10.387 -0.320 -17.209 1.00 92.81 285 ASP A O 1
ATOM 2151 N N . GLY A 1 286 ? 10.361 -1.829 -18.868 1.00 90.62 286 GLY A N 1
ATOM 2152 C CA . GLY A 1 286 ? 9.223 -1.231 -19.577 1.00 90.62 286 GLY A CA 1
ATOM 2153 C C . GLY A 1 286 ? 7.923 -1.472 -18.823 1.00 90.62 286 GLY A C 1
ATOM 2154 O O . GLY A 1 286 ? 7.321 -0.541 -18.291 1.00 90.62 286 GLY A O 1
ATOM 2155 N N . GLY A 1 287 ? 7.589 -2.747 -18.642 1.00 89.12 287 GLY A N 1
ATOM 2156 C CA . GLY A 1 287 ? 6.431 -3.178 -17.877 1.00 89.12 287 GLY A CA 1
ATOM 2157 C C . GLY A 1 287 ? 5.367 -3.763 -18.801 1.00 89.12 287 GLY A C 1
ATOM 2158 O O . GLY A 1 287 ? 5.609 -4.741 -19.503 1.00 89.12 287 GLY A O 1
ATOM 2159 N N . LEU A 1 288 ? 4.134 -3.274 -18.738 1.00 86.69 288 LEU A N 1
ATOM 2160 C CA . LEU A 1 288 ? 3.061 -3.754 -19.609 1.00 86.69 288 LEU A CA 1
ATOM 2161 C C . LEU A 1 288 ? 2.760 -2.738 -20.707 1.00 86.69 288 LEU A C 1
ATOM 2163 O O . LEU A 1 288 ? 2.246 -1.665 -20.412 1.00 86.69 288 LEU A O 1
ATOM 2167 N N . GLY A 1 289 ? 2.861 -3.150 -21.965 1.00 87.00 289 GLY A N 1
ATOM 2168 C CA . GLY A 1 289 ? 2.529 -2.312 -23.114 1.00 87.00 289 GLY A CA 1
ATOM 2169 C C . GLY A 1 289 ? 3.577 -2.436 -24.204 1.00 87.00 289 GLY A C 1
ATOM 2170 O O . GLY A 1 289 ? 4.327 -3.396 -24.220 1.00 87.00 289 GLY A O 1
ATOM 2171 N N . THR A 1 290 ? 3.539 -1.564 -25.208 1.00 90.38 290 THR A N 1
ATOM 2172 C CA . THR A 1 290 ? 4.515 -1.584 -26.308 1.00 90.38 290 THR A CA 1
ATOM 2173 C C . THR A 1 290 ? 5.595 -0.552 -26.035 1.00 90.38 290 THR A C 1
ATOM 2175 O O . THR A 1 290 ? 5.439 0.620 -26.392 1.00 90.38 290 THR A O 1
ATOM 2178 N N . ASP A 1 291 ? 6.706 -0.990 -25.460 1.00 92.00 291 ASP A N 1
ATOM 2179 C CA . ASP A 1 291 ? 7.708 -0.077 -24.930 1.00 92.00 291 ASP A CA 1
ATOM 2180 C C . ASP A 1 291 ? 8.881 0.162 -25.884 1.00 92.00 291 ASP A C 1
ATOM 2182 O O . ASP A 1 291 ? 9.229 -0.649 -26.749 1.00 92.00 291 ASP A O 1
ATOM 2186 N N . VAL A 1 292 ? 9.541 1.308 -25.714 1.00 93.56 292 VAL A N 1
ATOM 2187 C CA . VAL A 1 292 ? 10.813 1.640 -26.362 1.00 93.56 292 VAL A CA 1
ATOM 2188 C C . VAL A 1 292 ? 11.865 1.858 -25.287 1.00 93.56 292 VAL A C 1
ATOM 2190 O O . VAL A 1 292 ? 11.916 2.907 -24.645 1.00 93.56 292 VAL A O 1
ATOM 2193 N N . LEU A 1 293 ? 12.744 0.875 -25.123 1.00 90.56 293 LEU A N 1
ATOM 2194 C CA . LEU A 1 293 ? 13.713 0.835 -24.035 1.00 90.56 293 LEU A CA 1
ATOM 2195 C C . LEU A 1 293 ? 15.136 0.915 -24.574 1.00 90.56 293 LEU A C 1
ATOM 2197 O O . LEU A 1 293 ? 15.510 0.196 -25.502 1.00 90.56 293 LEU A O 1
ATOM 2201 N N . GLN A 1 294 ? 15.962 1.758 -23.970 1.00 89.62 294 GLN A N 1
ATOM 2202 C CA . GLN A 1 294 ? 17.378 1.870 -24.293 1.00 89.62 294 GLN A CA 1
ATOM 2203 C C . GLN A 1 294 ? 18.210 1.795 -23.016 1.00 89.62 294 GLN A C 1
ATOM 2205 O O . GLN A 1 294 ? 18.067 2.655 -22.160 1.00 89.62 294 GLN A O 1
ATOM 2210 N N . GLY A 1 295 ? 19.125 0.825 -22.924 1.00 83.69 295 GLY A N 1
ATOM 2211 C CA . GLY A 1 295 ? 19.980 0.653 -21.738 1.00 83.69 295 GLY A CA 1
ATOM 2212 C C . GLY A 1 295 ? 20.958 1.812 -21.513 1.00 83.69 295 GLY A C 1
ATOM 2213 O O . GLY A 1 295 ? 21.136 2.265 -20.394 1.00 83.69 295 GLY A O 1
ATOM 2214 N N . GLY A 1 296 ? 21.500 2.382 -22.596 1.00 85.75 296 GLY A N 1
ATOM 2215 C CA . GLY A 1 296 ? 22.434 3.501 -22.507 1.00 85.75 296 GLY A CA 1
ATOM 2216 C C . GLY A 1 296 ? 23.899 3.055 -22.521 1.00 85.75 296 GLY A C 1
ATOM 2217 O O . GLY A 1 296 ? 24.372 2.504 -23.521 1.00 85.75 296 GLY A O 1
ATOM 2218 N N . GLY A 1 297 ? 24.673 3.450 -21.513 1.00 83.06 297 GLY A N 1
ATOM 2219 C CA . GLY A 1 297 ? 26.101 3.143 -21.387 1.00 83.06 297 GLY A CA 1
ATOM 2220 C C . GLY A 1 297 ? 26.392 2.029 -20.381 1.00 83.06 297 GLY A C 1
ATOM 2221 O O . GLY A 1 297 ? 25.600 1.757 -19.507 1.00 83.06 297 GLY A O 1
ATOM 2222 N N . GLU A 1 298 ? 27.594 1.449 -20.457 1.00 85.88 298 GLU A N 1
ATOM 2223 C CA . GLU A 1 298 ? 27.980 0.278 -19.646 1.00 85.88 298 GLU A CA 1
ATOM 2224 C C . GLU A 1 298 ? 27.093 -0.954 -19.925 1.00 85.88 298 GLU A C 1
ATOM 2226 O O . GLU A 1 298 ? 26.713 -1.175 -21.074 1.00 85.88 298 GLU A O 1
ATOM 2231 N N . THR A 1 299 ? 26.951 -1.856 -18.952 1.00 85.50 299 THR A N 1
ATOM 2232 C CA . THR A 1 299 ? 26.170 -3.090 -19.078 1.00 85.50 299 THR A CA 1
ATOM 2233 C C . THR A 1 299 ? 24.902 -2.940 -18.264 1.00 85.50 299 THR A C 1
ATOM 2235 O O . THR A 1 299 ? 24.979 -2.841 -17.039 1.00 85.50 299 THR A O 1
ATOM 2238 N N . ASP A 1 300 ? 23.777 -2.990 -18.963 1.00 87.25 300 ASP A N 1
ATOM 2239 C CA . ASP A 1 300 ? 22.445 -2.759 -18.419 1.00 87.25 300 ASP A CA 1
ATOM 2240 C C . ASP A 1 300 ? 21.651 -4.063 -18.326 1.00 87.25 300 ASP A C 1
ATOM 2242 O O . ASP A 1 300 ? 21.921 -5.033 -19.040 1.00 87.25 300 ASP A O 1
ATOM 2246 N N . VAL A 1 301 ? 20.634 -4.072 -17.470 1.00 87.50 301 VAL A N 1
ATOM 2247 C CA . VAL A 1 301 ? 19.557 -5.065 -17.473 1.00 87.50 301 VAL A CA 1
ATOM 2248 C C . VAL A 1 301 ? 18.345 -4.397 -18.107 1.00 87.50 301 VAL A C 1
ATOM 2250 O O . VAL A 1 301 ? 17.797 -3.465 -17.528 1.00 87.50 301 VAL A O 1
ATOM 2253 N N . VAL A 1 302 ? 17.930 -4.849 -19.291 1.00 89.00 302 VAL A N 1
ATOM 2254 C CA . VAL A 1 302 ? 16.777 -4.272 -19.999 1.00 89.00 302 VAL A CA 1
ATOM 2255 C C . VAL A 1 302 ? 15.686 -5.329 -20.126 1.00 89.00 302 VAL A C 1
ATOM 2257 O O . VAL A 1 302 ? 15.895 -6.369 -20.753 1.00 89.00 302 VAL A O 1
ATOM 2260 N N . VAL A 1 303 ? 14.531 -5.056 -19.526 1.00 86.81 303 VAL A N 1
ATOM 2261 C CA . VAL A 1 303 ? 13.379 -5.959 -19.460 1.00 86.81 303 VAL A CA 1
ATOM 2262 C C . VAL A 1 303 ? 12.189 -5.283 -20.137 1.00 86.81 303 VAL A C 1
ATOM 2264 O O . VAL A 1 303 ? 11.707 -4.268 -19.651 1.00 86.81 303 VAL A O 1
ATOM 2267 N N . GLY A 1 304 ? 11.730 -5.841 -21.261 1.00 81.50 304 GLY A N 1
ATOM 2268 C CA . GLY A 1 304 ? 10.515 -5.371 -21.947 1.00 81.50 304 GLY A CA 1
ATOM 2269 C C . GLY A 1 304 ? 9.236 -5.732 -21.194 1.00 81.50 304 GLY A C 1
ATOM 2270 O O . GLY A 1 304 ? 8.329 -4.924 -21.097 1.00 81.50 304 GLY A O 1
ATOM 2271 N N . ASN A 1 305 ? 9.228 -6.903 -20.545 1.00 83.12 305 ASN A N 1
ATOM 2272 C CA . ASN A 1 305 ? 8.036 -7.515 -19.960 1.00 83.12 305 ASN A CA 1
ATOM 2273 C C . ASN A 1 305 ? 6.983 -7.823 -21.045 1.00 83.12 305 ASN A C 1
ATOM 2275 O O . ASN A 1 305 ? 7.330 -8.503 -22.010 1.00 83.12 305 ASN A O 1
ATOM 2279 N N . ALA A 1 306 ? 5.698 -7.517 -20.849 1.00 80.69 306 ALA A N 1
ATOM 2280 C CA . ALA A 1 306 ? 4.649 -8.034 -21.729 1.00 80.69 306 ALA A CA 1
ATOM 2281 C C . ALA A 1 306 ? 4.209 -7.000 -22.771 1.00 80.69 306 ALA A C 1
ATOM 2283 O O . ALA A 1 306 ? 3.517 -6.042 -22.436 1.00 80.69 306 ALA A O 1
ATOM 2284 N N . GLY A 1 307 ? 4.461 -7.308 -24.042 1.00 81.12 307 GLY A N 1
ATOM 2285 C CA . GLY A 1 307 ? 4.020 -6.531 -25.195 1.00 81.12 307 GLY A CA 1
ATOM 2286 C C . GLY A 1 307 ? 4.978 -6.678 -26.374 1.00 81.12 307 GLY A C 1
ATOM 2287 O O . GLY A 1 307 ? 5.812 -7.582 -26.388 1.00 81.12 307 GLY A O 1
ATOM 2288 N N . ASP A 1 308 ? 4.801 -5.849 -27.405 1.00 85.94 308 ASP A N 1
ATOM 2289 C CA . ASP A 1 308 ? 5.647 -5.864 -28.606 1.00 85.94 308 ASP A CA 1
ATOM 2290 C C . ASP A 1 308 ? 6.759 -4.802 -28.480 1.00 85.94 308 ASP A C 1
ATOM 2292 O O . ASP A 1 308 ? 6.694 -3.741 -29.105 1.00 85.94 308 ASP A O 1
ATOM 2296 N N . ASP A 1 309 ? 7.785 -5.082 -27.677 1.00 86.56 309 ASP A N 1
ATOM 2297 C CA . ASP A 1 309 ? 8.776 -4.073 -27.279 1.00 86.56 309 ASP A CA 1
ATOM 2298 C C . ASP A 1 309 ? 9.919 -3.860 -28.279 1.00 86.56 309 ASP A C 1
ATOM 2300 O O . ASP A 1 309 ? 10.332 -4.742 -29.043 1.00 86.56 309 ASP A O 1
ATOM 2304 N N . VAL A 1 310 ? 10.508 -2.665 -28.225 1.00 89.12 310 VAL A N 1
ATOM 2305 C CA . VAL A 1 310 ? 11.751 -2.313 -28.912 1.00 89.12 310 VAL A CA 1
ATOM 2306 C C . VAL A 1 310 ? 12.858 -2.121 -27.885 1.00 89.12 310 VAL A C 1
ATOM 2308 O O . VAL A 1 310 ? 12.952 -1.076 -27.244 1.00 89.12 310 VAL A O 1
ATOM 2311 N N . LEU A 1 311 ? 13.753 -3.106 -27.792 1.00 86.12 311 LEU A N 1
ATOM 2312 C CA . LEU A 1 311 ? 14.931 -3.041 -26.927 1.00 86.12 311 LEU A CA 1
ATOM 2313 C C . LEU A 1 311 ? 16.162 -2.605 -27.727 1.00 86.12 311 LEU A C 1
ATOM 2315 O O . LEU A 1 311 ? 16.589 -3.266 -28.678 1.00 86.12 311 LEU A O 1
ATOM 2319 N N . VAL A 1 312 ? 16.751 -1.479 -27.337 1.00 80.00 312 VAL A N 1
ATOM 2320 C CA . VAL A 1 312 ? 17.966 -0.925 -27.935 1.00 80.00 312 VAL A CA 1
ATOM 2321 C C . VAL A 1 312 ? 19.130 -1.108 -26.965 1.00 80.00 312 VAL A C 1
ATOM 2323 O O . VAL A 1 312 ? 19.273 -0.387 -25.978 1.00 80.00 312 VAL A O 1
ATOM 2326 N N . GLY A 1 313 ? 19.995 -2.072 -27.276 1.00 64.56 313 GLY A N 1
ATOM 2327 C CA . GLY A 1 313 ? 21.249 -2.276 -26.558 1.00 64.56 313 GLY A CA 1
ATOM 2328 C C . GLY A 1 313 ? 22.331 -1.277 -26.976 1.00 64.56 313 GLY A C 1
ATOM 2329 O O . GLY A 1 313 ? 22.498 -0.973 -28.160 1.00 64.56 313 GLY A O 1
ATOM 2330 N N . GLY A 1 314 ? 23.105 -0.807 -25.997 1.00 56.81 314 GLY A N 1
ATOM 2331 C CA . GLY A 1 314 ? 24.328 -0.040 -26.215 1.00 56.81 314 GLY A CA 1
ATOM 2332 C C . GLY A 1 314 ? 24.156 1.463 -26.465 1.00 56.81 314 GLY A C 1
ATOM 2333 O O . GLY A 1 314 ? 23.070 2.017 -26.637 1.00 56.81 314 GLY A O 1
ATOM 2334 N N . ARG A 1 315 ? 25.301 2.153 -26.488 1.00 52.53 315 ARG A N 1
ATOM 2335 C CA . ARG A 1 315 ? 25.375 3.618 -26.506 1.00 52.53 315 ARG A CA 1
ATOM 2336 C C . ARG A 1 315 ? 25.032 4.206 -27.877 1.00 52.53 315 ARG A C 1
ATOM 2338 O O . ARG A 1 315 ? 25.763 3.998 -28.848 1.00 52.53 315 ARG A O 1
ATOM 2345 N N . LEU A 1 316 ? 24.043 5.102 -27.933 1.00 51.75 316 LEU A N 1
ATOM 2346 C CA . LEU A 1 316 ? 23.832 5.972 -29.094 1.00 51.75 316 LEU A CA 1
ATOM 2347 C C . LEU A 1 316 ? 24.976 6.990 -29.227 1.00 51.75 316 LEU A C 1
ATOM 2349 O O . LEU A 1 316 ? 25.138 7.914 -28.428 1.00 51.75 316 LEU A O 1
ATOM 2353 N N . ILE A 1 317 ? 25.783 6.859 -30.278 1.00 45.28 317 ILE A N 1
ATOM 2354 C CA . ILE A 1 317 ? 26.801 7.855 -30.620 1.00 45.28 317 ILE A CA 1
ATOM 2355 C C . ILE A 1 317 ? 26.165 8.861 -31.593 1.00 45.28 317 ILE A C 1
ATOM 2357 O O . ILE A 1 317 ? 25.991 8.546 -32.760 1.00 45.28 317 ILE A O 1
ATOM 2361 N N . ASN A 1 318 ? 25.856 10.083 -31.140 1.00 45.62 318 ASN A N 1
ATOM 2362 C CA . ASN A 1 318 ? 25.467 11.256 -31.956 1.00 45.62 318 ASN A CA 1
ATOM 2363 C C . ASN A 1 318 ? 24.196 11.125 -32.839 1.00 45.62 318 ASN A C 1
ATOM 2365 O O . ASN A 1 318 ? 24.238 10.547 -33.919 1.00 45.62 318 ASN A O 1
ATOM 2369 N N . ILE A 1 319 ? 23.110 11.825 -32.485 1.00 48.78 319 ILE A N 1
ATOM 2370 C CA . ILE A 1 319 ? 21.813 11.863 -33.209 1.00 48.78 319 ILE A CA 1
ATOM 2371 C C . ILE A 1 319 ? 21.853 12.719 -34.502 1.00 48.78 319 ILE A C 1
ATOM 2373 O O . ILE A 1 319 ? 20.897 13.401 -34.868 1.00 48.78 319 ILE A O 1
ATOM 2377 N N . ASN A 1 320 ? 22.962 12.706 -35.244 1.00 47.09 320 ASN A N 1
ATOM 2378 C CA . ASN A 1 320 ? 23.039 13.318 -36.573 1.00 47.09 320 ASN A CA 1
ATOM 2379 C C . ASN A 1 320 ? 22.800 12.254 -37.651 1.00 47.09 320 ASN A C 1
ATOM 2381 O O . ASN A 1 320 ? 23.743 11.820 -38.299 1.00 47.09 320 ASN A O 1
ATOM 2385 N N . ARG A 1 321 ? 21.532 11.842 -37.815 1.00 46.59 321 ARG A N 1
ATOM 2386 C CA . ARG A 1 321 ? 20.895 11.116 -38.948 1.00 46.59 321 ARG A CA 1
ATOM 2387 C C . ARG A 1 321 ? 21.668 10.012 -39.705 1.00 46.59 321 ARG A C 1
ATOM 2389 O O . ARG A 1 321 ? 21.211 9.635 -40.774 1.00 46.59 321 ARG A O 1
ATOM 2396 N N . ASN A 1 322 ? 22.790 9.491 -39.211 1.00 46.84 322 ASN A N 1
ATOM 2397 C CA . ASN A 1 322 ? 23.619 8.498 -39.911 1.00 46.84 322 ASN A CA 1
ATOM 2398 C C . ASN A 1 322 ? 24.559 7.722 -38.967 1.00 46.84 322 ASN A C 1
ATOM 2400 O O . ASN A 1 322 ? 25.653 7.327 -39.370 1.00 46.84 322 ASN A O 1
ATOM 2404 N N . THR A 1 323 ? 24.175 7.503 -37.711 1.00 45.22 323 THR A N 1
ATOM 2405 C CA . THR A 1 323 ? 24.930 6.615 -36.819 1.00 45.22 323 THR A CA 1
ATOM 2406 C C . THR A 1 323 ? 24.164 5.318 -36.617 1.00 45.22 323 THR A C 1
ATOM 2408 O O . THR A 1 323 ? 22.948 5.301 -36.442 1.00 45.22 323 THR A O 1
ATOM 2411 N N . SER A 1 324 ? 24.888 4.217 -36.789 1.00 45.53 324 SER A N 1
ATOM 2412 C CA . SER A 1 324 ? 24.389 2.858 -36.650 1.00 45.53 324 SER A CA 1
ATOM 2413 C C . SER A 1 324 ? 24.171 2.534 -35.177 1.00 45.53 324 SER A C 1
ATOM 2415 O O . SER A 1 324 ? 25.072 2.760 -34.370 1.00 45.53 324 SER A O 1
ATOM 2417 N N . ILE A 1 325 ? 23.007 1.965 -34.868 1.00 49.72 325 ILE A N 1
ATOM 2418 C CA . ILE A 1 325 ? 22.764 1.222 -33.630 1.00 49.72 325 ILE A CA 1
ATOM 2419 C C . ILE A 1 325 ? 23.729 0.026 -33.632 1.00 49.72 325 ILE A C 1
ATOM 2421 O O . ILE A 1 325 ? 23.770 -0.726 -34.612 1.00 49.72 325 ILE A O 1
ATOM 2425 N N . ASP A 1 326 ? 24.548 -0.117 -32.590 1.00 50.72 326 ASP A N 1
ATOM 2426 C CA . ASP A 1 326 ? 25.455 -1.257 -32.449 1.00 50.72 326 ASP A CA 1
ATOM 2427 C C . ASP A 1 326 ? 24.726 -2.419 -31.765 1.00 50.72 326 ASP A C 1
ATOM 2429 O O . ASP A 1 326 ? 24.739 -2.544 -30.549 1.00 50.72 326 ASP A O 1
ATOM 2433 N N . MET A 1 327 ? 24.084 -3.265 -32.576 1.00 52.72 327 MET A N 1
ATOM 2434 C CA . MET A 1 327 ? 23.458 -4.522 -32.133 1.00 52.72 327 MET A CA 1
ATOM 2435 C C . MET A 1 327 ? 24.423 -5.720 -32.231 1.00 52.72 327 MET A C 1
ATOM 2437 O O . MET A 1 327 ? 23.985 -6.862 -32.370 1.00 52.72 327 MET A O 1
ATOM 2441 N N . THR A 1 328 ? 25.740 -5.484 -32.336 1.00 43.38 328 THR A N 1
ATOM 2442 C CA . THR A 1 328 ? 26.721 -6.539 -32.663 1.00 43.38 328 THR A CA 1
ATOM 2443 C C . THR A 1 328 ? 27.394 -7.166 -31.444 1.00 43.38 328 THR A C 1
ATOM 2445 O O . THR A 1 328 ? 28.083 -8.183 -31.579 1.00 43.38 328 THR A O 1
ATOM 2448 N N . THR A 1 329 ? 27.181 -6.610 -30.252 1.00 52.41 329 THR A N 1
ATOM 2449 C CA . THR A 1 329 ? 27.568 -7.231 -28.982 1.00 52.41 329 THR A CA 1
ATOM 2450 C C . THR A 1 329 ? 26.557 -8.303 -28.573 1.00 52.41 329 THR A C 1
ATOM 2452 O O . THR A 1 329 ? 25.372 -8.203 -28.854 1.00 52.41 329 THR A O 1
ATOM 2455 N N . ASN A 1 330 ? 27.031 -9.376 -27.940 1.00 45.97 330 ASN A N 1
ATOM 2456 C CA . ASN A 1 330 ? 26.170 -10.449 -27.446 1.00 45.97 330 ASN A CA 1
ATOM 2457 C C . ASN A 1 330 ? 25.268 -9.928 -26.313 1.00 45.97 330 ASN A C 1
ATOM 2459 O O . ASN A 1 330 ? 25.765 -9.748 -25.205 1.00 45.97 330 ASN A O 1
ATOM 2463 N N . HIS A 1 331 ? 23.981 -9.725 -26.590 1.00 54.78 331 HIS A N 1
ATOM 2464 C CA . HIS A 1 331 ? 22.979 -9.250 -25.632 1.00 54.78 331 HIS A CA 1
ATOM 2465 C C . HIS A 1 331 ? 22.412 -10.407 -24.800 1.00 54.78 331 HIS A C 1
ATOM 2467 O O . HIS A 1 331 ? 21.271 -10.825 -24.968 1.00 54.78 331 HIS A O 1
ATOM 2473 N N . ALA A 1 332 ? 23.238 -10.975 -23.917 1.00 49.38 332 ALA A N 1
ATOM 2474 C CA . ALA A 1 332 ? 22.784 -11.996 -22.965 1.00 49.38 332 ALA A CA 1
ATOM 2475 C C . ALA A 1 332 ? 21.896 -11.411 -21.843 1.00 49.38 332 ALA A C 1
ATOM 2477 O O . ALA A 1 332 ? 21.395 -12.163 -21.012 1.00 49.38 332 ALA A O 1
ATOM 2478 N N . GLU A 1 333 ? 21.749 -10.084 -21.817 1.00 51.81 333 GLU A N 1
ATOM 2479 C CA . GLU A 1 333 ? 20.962 -9.298 -20.865 1.00 51.81 333 GLU A CA 1
ATOM 2480 C C . GLU A 1 333 ? 19.459 -9.196 -21.187 1.00 51.81 333 GLU A C 1
ATOM 2482 O O . GLU A 1 333 ? 18.722 -8.623 -20.391 1.00 51.81 333 GLU A O 1
ATOM 2487 N N . TRP A 1 334 ? 18.990 -9.709 -22.332 1.00 60.25 334 TRP A N 1
ATOM 2488 C CA . TRP A 1 334 ? 17.591 -9.554 -22.755 1.00 60.25 334 TRP A CA 1
ATOM 2489 C C . TRP A 1 334 ? 16.742 -10.752 -22.333 1.00 60.25 334 TRP A C 1
ATOM 2491 O O . TRP A 1 334 ? 17.088 -11.902 -22.612 1.00 60.25 334 TRP A O 1
ATOM 2501 N N . ASN A 1 335 ? 15.616 -10.468 -21.685 1.00 56.94 335 ASN A N 1
ATOM 2502 C CA . ASN A 1 335 ? 14.601 -11.449 -21.318 1.00 56.94 335 ASN A CA 1
ATOM 2503 C C . ASN A 1 335 ? 13.248 -10.996 -21.886 1.00 56.94 335 ASN A C 1
ATOM 2505 O O . ASN A 1 335 ? 12.427 -10.436 -21.162 1.00 56.94 335 ASN A O 1
ATOM 2509 N N . ASP A 1 336 ? 13.041 -11.183 -23.194 1.00 50.16 336 ASP A N 1
ATOM 2510 C CA . ASP A 1 336 ? 11.715 -11.070 -23.803 1.00 50.16 336 ASP A CA 1
ATOM 2511 C C . ASP A 1 336 ? 10.976 -12.392 -23.564 1.00 50.16 336 ASP A C 1
ATOM 2513 O O . ASP A 1 336 ? 11.120 -13.371 -24.293 1.00 50.16 336 ASP A O 1
ATOM 2517 N N . GLY A 1 337 ? 10.253 -12.472 -22.447 1.00 52.84 337 GLY A N 1
ATOM 2518 C CA . GLY A 1 337 ? 9.496 -13.664 -22.071 1.00 52.84 337 GLY A CA 1
ATOM 2519 C C . GLY A 1 337 ? 8.521 -14.091 -23.174 1.00 52.84 337 GLY A C 1
ATOM 2520 O O . GLY A 1 337 ? 7.421 -13.554 -23.268 1.00 52.84 337 GLY A O 1
ATOM 2521 N N . ALA A 1 338 ? 8.927 -15.067 -23.990 1.00 37.41 338 ALA A N 1
ATOM 2522 C CA . ALA A 1 338 ? 8.086 -15.750 -24.975 1.00 37.41 338 ALA A CA 1
ATOM 2523 C C . ALA A 1 338 ? 7.220 -16.853 -24.349 1.00 37.41 338 ALA A C 1
ATOM 2525 O O . ALA A 1 338 ? 7.724 -17.591 -23.467 1.00 37.41 338 ALA A O 1
#

Mean predicted aligned error: 6.99 Å